Protein AF-A0A1H4XYD8-F1 (afdb_monomer_lite)

Structure (mmCIF, N/CA/C/O backbone):
data_AF-A0A1H4XYD8-F1
#
_entry.id   AF-A0A1H4XYD8-F1
#
loop_
_atom_site.group_PDB
_atom_site.id
_atom_site.type_symbol
_atom_site.label_atom_id
_atom_site.label_alt_id
_atom_site.label_comp_id
_atom_site.label_asym_id
_atom_site.label_entity_id
_atom_site.label_seq_id
_atom_site.pdbx_PDB_ins_code
_atom_site.Cartn_x
_atom_site.Cartn_y
_atom_site.Cartn_z
_atom_site.occupancy
_atom_site.B_iso_or_equiv
_atom_site.auth_seq_id
_atom_site.auth_comp_id
_atom_site.auth_asym_id
_atom_site.auth_atom_id
_atom_site.pdbx_PDB_model_num
ATOM 1 N N . MET A 1 1 ? 39.236 7.037 -21.822 1.00 56.06 1 MET A N 1
ATOM 2 C CA . MET A 1 1 ? 38.291 6.955 -22.956 1.00 56.06 1 MET A CA 1
ATOM 3 C C . MET A 1 1 ? 37.048 6.279 -22.421 1.00 56.06 1 MET A C 1
ATOM 5 O O . MET A 1 1 ? 37.203 5.210 -21.846 1.00 56.06 1 MET A O 1
ATOM 9 N N . GLY A 1 2 ? 35.881 6.921 -22.488 1.00 78.81 2 GLY A N 1
ATOM 10 C CA . GLY A 1 2 ? 34.642 6.311 -22.008 1.00 78.81 2 GLY A CA 1
ATOM 11 C C . GLY A 1 2 ? 34.207 5.164 -22.921 1.00 78.81 2 GLY A C 1
ATOM 12 O O . GLY A 1 2 ? 34.423 5.197 -24.138 1.00 78.81 2 GLY A O 1
ATOM 13 N N . GLU A 1 3 ? 33.621 4.129 -22.330 1.00 84.12 3 GLU A N 1
ATOM 14 C CA . GLU A 1 3 ? 32.979 3.028 -23.044 1.00 84.12 3 GLU A CA 1
ATOM 15 C C . GLU A 1 3 ? 31.494 3.035 -22.690 1.00 84.12 3 GLU A C 1
ATOM 17 O O . GLU A 1 3 ? 31.132 3.077 -21.515 1.00 84.12 3 GLU A O 1
ATOM 22 N N . LYS A 1 4 ? 30.627 2.957 -23.702 1.00 84.69 4 LYS A N 1
ATOM 23 C CA . LYS A 1 4 ? 29.205 2.690 -23.492 1.00 84.69 4 LYS A CA 1
ATOM 24 C C . LYS A 1 4 ? 28.991 1.186 -23.465 1.00 84.69 4 LYS A C 1
ATOM 26 O O . LYS A 1 4 ? 29.390 0.466 -24.384 1.00 84.69 4 LYS A O 1
ATOM 31 N N . ILE A 1 5 ? 28.340 0.711 -22.413 1.00 87.25 5 ILE A N 1
ATOM 32 C CA . ILE A 1 5 ? 27.993 -0.698 -22.259 1.00 87.25 5 ILE A CA 1
ATOM 33 C C . ILE A 1 5 ? 26.518 -0.842 -22.610 1.00 87.25 5 ILE A C 1
ATOM 35 O O . ILE A 1 5 ? 25.661 -0.240 -21.975 1.00 87.25 5 ILE A O 1
ATOM 39 N N . TYR A 1 6 ? 26.210 -1.638 -23.626 1.00 87.06 6 TYR A N 1
ATOM 40 C CA . TYR A 1 6 ? 24.840 -2.031 -23.942 1.00 87.06 6 TYR A CA 1
ATOM 41 C C . TYR A 1 6 ? 24.597 -3.423 -23.360 1.00 87.06 6 TYR A C 1
ATOM 43 O O . TYR A 1 6 ? 25.353 -4.347 -23.660 1.00 87.06 6 TYR A O 1
ATOM 51 N N . ARG A 1 7 ? 23.553 -3.596 -22.546 1.00 86.75 7 ARG A N 1
ATOM 52 C CA . ARG A 1 7 ? 23.215 -4.874 -21.897 1.00 86.75 7 ARG A CA 1
ATOM 53 C C . ARG A 1 7 ? 21.837 -5.354 -22.347 1.00 86.75 7 ARG A C 1
ATOM 55 O O . ARG A 1 7 ? 20.906 -4.557 -22.469 1.00 86.75 7 ARG A O 1
ATOM 62 N N . LEU A 1 8 ? 21.705 -6.655 -22.604 1.00 86.56 8 LEU A N 1
ATOM 63 C CA . LEU A 1 8 ? 20.421 -7.283 -22.926 1.00 86.56 8 LEU A CA 1
ATOM 64 C C . LEU A 1 8 ? 19.505 -7.310 -21.697 1.00 86.56 8 LEU A C 1
ATOM 66 O O . LEU A 1 8 ? 19.952 -7.601 -20.586 1.00 86.56 8 LEU A O 1
ATOM 70 N N . LYS A 1 9 ? 18.208 -7.070 -21.906 1.00 81.50 9 LYS A N 1
ATOM 71 C CA . LYS A 1 9 ? 17.182 -7.249 -20.870 1.00 81.50 9 LYS A CA 1
ATOM 72 C C . LYS A 1 9 ? 16.971 -8.738 -20.569 1.00 81.50 9 LYS A C 1
ATOM 74 O O . LYS A 1 9 ? 17.246 -9.599 -21.405 1.00 81.50 9 LYS A O 1
ATOM 79 N N . GLU A 1 10 ? 16.482 -9.017 -19.360 1.00 68.25 10 GLU A N 1
ATOM 80 C CA . GLU A 1 10 ? 16.470 -10.306 -18.638 1.00 68.25 10 GLU A CA 1
ATOM 81 C C . GLU A 1 10 ? 16.100 -11.567 -19.447 1.00 68.25 10 GLU A C 1
ATOM 83 O O . GLU A 1 10 ? 16.545 -12.661 -19.108 1.00 68.25 10 GLU A O 1
ATOM 88 N N . PHE A 1 11 ? 15.363 -11.443 -20.552 1.00 53.53 11 PHE A N 1
ATOM 89 C CA . PHE A 1 11 ? 14.830 -12.569 -21.322 1.00 53.53 11 PHE A CA 1
ATOM 90 C C . PHE A 1 11 ? 15.804 -13.285 -22.269 1.00 53.53 11 PHE A C 1
ATOM 92 O O . PHE A 1 11 ? 15.430 -14.310 -22.839 1.00 53.53 11 PHE A O 1
ATOM 99 N N . LYS A 1 12 ? 17.034 -12.794 -22.475 1.00 54.69 12 LYS A N 1
ATOM 100 C CA . LYS A 1 12 ? 18.007 -13.448 -23.374 1.00 54.69 12 LYS A CA 1
ATOM 101 C C . LYS A 1 12 ? 19.453 -13.270 -22.919 1.00 54.69 12 LYS A C 1
ATOM 103 O O . LYS A 1 12 ? 20.293 -12.837 -23.704 1.00 54.69 12 LYS A O 1
ATOM 108 N N . LYS A 1 13 ? 19.797 -13.689 -21.696 1.00 58.69 13 LYS A N 1
ATOM 109 C CA . LYS A 1 13 ? 21.204 -13.985 -21.340 1.00 58.69 13 LYS A CA 1
ATOM 110 C C . LYS A 1 13 ? 21.698 -15.245 -22.075 1.00 58.69 13 LYS A C 1
ATOM 112 O O . LYS A 1 13 ? 22.186 -16.193 -21.471 1.00 58.69 13 LYS A O 1
ATOM 117 N N . ALA A 1 14 ? 21.507 -15.290 -23.391 1.00 60.94 14 ALA A N 1
ATOM 118 C CA . ALA A 1 14 ? 22.140 -16.271 -24.246 1.00 60.94 14 ALA A CA 1
ATOM 119 C C . ALA A 1 14 ? 23.641 -15.966 -24.288 1.00 60.94 14 ALA A C 1
ATOM 121 O O . ALA A 1 14 ? 24.053 -14.806 -24.224 1.00 60.94 14 ALA A O 1
ATOM 122 N N . LYS A 1 15 ? 24.462 -17.012 -24.421 1.00 68.06 15 LYS A N 1
ATOM 123 C CA . LYS A 1 15 ? 25.924 -16.885 -24.530 1.00 68.06 15 LYS A CA 1
ATOM 124 C C . LYS A 1 15 ? 26.332 -15.930 -25.664 1.00 68.06 15 LYS A C 1
ATOM 126 O O . LYS A 1 15 ? 27.328 -15.220 -25.545 1.00 68.06 15 LYS A O 1
ATOM 131 N N . SER A 1 16 ? 25.518 -15.862 -26.717 1.00 77.19 16 SER A N 1
ATOM 132 C CA . SER A 1 16 ? 25.596 -14.854 -27.767 1.00 77.19 16 SER A CA 1
ATOM 133 C C . SER A 1 16 ? 24.200 -14.432 -28.236 1.00 77.19 16 SER A C 1
ATOM 135 O O . SER A 1 16 ? 23.284 -15.251 -28.329 1.00 77.19 16 SER A O 1
ATOM 137 N N . PHE A 1 17 ? 24.029 -13.145 -28.539 1.00 83.25 17 PHE A N 1
ATOM 138 C CA . PHE A 1 17 ? 22.816 -12.608 -29.160 1.00 83.25 17 PHE A CA 1
ATOM 139 C C . PHE A 1 17 ? 23.190 -11.683 -30.315 1.00 83.25 17 PHE A C 1
ATOM 141 O O . PHE A 1 17 ? 24.109 -10.872 -30.203 1.00 83.25 17 PHE A O 1
ATOM 148 N N . GLN A 1 18 ? 22.478 -11.813 -31.430 1.00 85.75 18 GLN A N 1
ATOM 149 C CA . GLN A 1 18 ? 22.784 -11.117 -32.673 1.00 85.75 18 GLN A CA 1
ATOM 150 C C . GLN A 1 18 ? 21.719 -10.066 -32.972 1.00 85.75 18 GLN A C 1
ATOM 152 O O . GLN A 1 18 ? 20.531 -10.384 -33.040 1.00 85.75 18 GLN A O 1
ATOM 157 N N . ILE A 1 19 ? 22.153 -8.829 -33.219 1.00 83.75 19 ILE A N 1
ATOM 158 C CA . ILE A 1 19 ? 21.293 -7.786 -33.780 1.00 83.75 19 ILE A CA 1
ATOM 159 C C . ILE A 1 19 ? 21.458 -7.780 -35.306 1.00 83.75 19 ILE A C 1
ATOM 161 O O . ILE A 1 19 ? 22.575 -7.557 -35.798 1.00 83.75 19 ILE A O 1
ATOM 165 N N . PRO A 1 20 ? 20.379 -8.027 -36.072 1.00 81.94 20 PRO A N 1
ATOM 166 C CA . PRO A 1 20 ? 20.403 -7.947 -37.515 1.00 81.94 20 PRO A CA 1
ATOM 167 C C . PRO A 1 20 ? 20.451 -6.479 -37.934 1.00 81.94 20 PRO A C 1
ATOM 169 O O . PRO A 1 20 ? 19.543 -5.706 -37.659 1.00 81.94 20 PRO A O 1
ATOM 172 N N . LEU A 1 21 ? 21.508 -6.108 -38.650 1.00 79.94 21 LEU A N 1
ATOM 173 C CA . LEU A 1 21 ? 21.586 -4.810 -39.324 1.00 79.94 21 LEU A CA 1
ATOM 174 C C . LEU A 1 21 ? 21.096 -4.882 -40.774 1.00 79.94 21 LEU A C 1
ATOM 176 O O . LEU A 1 21 ? 20.842 -3.861 -41.409 1.00 79.94 21 LEU A O 1
ATOM 180 N N . ARG A 1 22 ? 20.973 -6.096 -41.323 1.00 73.62 22 ARG A N 1
ATOM 181 C CA . ARG A 1 22 ? 20.577 -6.308 -42.714 1.00 73.62 22 ARG A CA 1
ATOM 182 C C . ARG A 1 22 ? 19.118 -5.895 -42.909 1.00 73.62 22 ARG A C 1
ATOM 184 O O . ARG A 1 22 ? 18.226 -6.483 -42.311 1.00 73.62 22 ARG A O 1
ATOM 191 N N . GLY A 1 23 ? 18.897 -4.921 -43.790 1.00 72.94 23 GLY A N 1
ATOM 192 C CA . GLY A 1 23 ? 17.561 -4.408 -44.102 1.00 72.94 23 GLY A CA 1
ATOM 193 C C . GLY A 1 23 ? 17.016 -3.408 -43.081 1.00 72.94 23 GLY A C 1
ATOM 194 O O . GLY A 1 23 ? 15.866 -3.004 -43.214 1.00 72.94 23 GLY A O 1
ATOM 195 N N . LEU A 1 24 ? 17.819 -2.985 -42.095 1.00 81.62 24 LEU A N 1
ATOM 196 C CA . LEU A 1 24 ? 17.417 -1.950 -41.149 1.00 81.62 24 LEU A CA 1
ATOM 197 C C . LEU A 1 24 ? 17.262 -0.609 -41.874 1.00 81.62 24 LEU A C 1
ATOM 199 O O . LEU A 1 24 ? 18.178 -0.139 -42.556 1.00 81.62 24 LEU A O 1
ATOM 203 N N . THR A 1 25 ? 16.111 0.025 -41.684 1.00 83.81 25 THR A N 1
ATOM 204 C CA . THR A 1 25 ? 15.829 1.372 -42.172 1.00 83.81 25 THR A CA 1
ATOM 205 C C . THR A 1 25 ? 15.645 2.316 -40.995 1.00 83.81 25 THR A C 1
ATOM 207 O O . THR A 1 25 ? 14.825 2.054 -40.118 1.00 83.81 25 THR A O 1
ATOM 210 N N . LEU A 1 26 ? 16.397 3.414 -40.977 1.00 82.62 26 LEU A N 1
ATOM 211 C CA . LEU A 1 26 ? 16.270 4.472 -39.975 1.00 82.62 26 LEU A CA 1
ATOM 212 C C . LEU A 1 26 ? 15.905 5.788 -40.654 1.00 82.62 26 LEU A C 1
ATOM 214 O O . LEU A 1 26 ? 16.228 6.010 -41.822 1.00 82.62 26 LEU A O 1
ATOM 218 N N . GLU A 1 27 ? 15.247 6.678 -39.919 1.00 80.44 27 GLU A N 1
ATOM 219 C CA . GLU A 1 27 ? 14.947 8.017 -40.417 1.00 80.44 27 GLU A CA 1
ATOM 220 C C . GLU A 1 27 ? 16.217 8.864 -40.509 1.00 80.44 27 GLU A C 1
ATOM 222 O O . GLU A 1 27 ? 16.981 9.010 -39.543 1.00 80.44 27 GLU A O 1
ATOM 227 N N . LYS A 1 28 ? 16.439 9.427 -41.698 1.00 79.00 28 LYS A N 1
ATOM 228 C CA . LYS A 1 28 ? 17.528 10.363 -41.957 1.00 79.00 28 LYS A CA 1
ATOM 229 C C . LYS A 1 28 ? 17.016 11.784 -41.799 1.00 79.00 28 LYS A C 1
ATOM 231 O O . LYS A 1 28 ? 16.081 12.186 -42.484 1.00 79.00 28 LYS A O 1
ATOM 236 N N . PHE A 1 29 ? 17.679 12.556 -40.948 1.00 76.81 29 PHE A N 1
ATOM 237 C CA . PHE A 1 29 ? 17.442 13.988 -40.822 1.00 76.81 29 PHE A CA 1
ATOM 238 C C . PHE A 1 29 ? 18.599 14.739 -41.469 1.00 76.81 29 PHE A C 1
ATOM 240 O O . PHE A 1 29 ? 19.761 14.452 -41.175 1.00 76.81 29 PHE A O 1
ATOM 247 N N . VAL A 1 30 ? 18.287 15.688 -42.345 1.00 75.88 30 VAL A N 1
ATOM 248 C CA . VAL A 1 30 ? 19.272 16.579 -42.966 1.00 75.88 30 VAL A CA 1
ATOM 249 C C . VAL A 1 30 ? 18.988 17.995 -42.482 1.00 75.88 30 VAL A C 1
ATOM 251 O O . VAL A 1 30 ? 17.835 18.419 -42.423 1.00 75.88 30 VAL A O 1
ATOM 254 N N . LYS A 1 31 ? 20.044 18.709 -42.082 1.00 70.56 31 LYS A N 1
ATOM 255 C CA . LYS A 1 31 ? 19.943 20.124 -41.724 1.00 70.56 31 LYS A CA 1
ATOM 256 C C . LYS A 1 31 ? 19.941 20.947 -43.004 1.00 70.56 31 LYS A C 1
ATOM 258 O O . LYS A 1 31 ? 20.957 21.006 -43.689 1.00 70.56 31 LYS A O 1
ATOM 263 N N . GLU A 1 32 ? 18.819 21.583 -43.296 1.00 66.25 32 GLU A N 1
ATOM 264 C CA . GLU A 1 32 ? 18.668 22.523 -44.403 1.00 66.25 32 GLU A CA 1
ATOM 265 C C . GLU A 1 32 ? 18.230 23.864 -43.797 1.00 66.25 32 GLU A C 1
ATOM 267 O O . GLU A 1 32 ? 17.239 23.909 -43.077 1.00 66.25 32 GLU A O 1
ATOM 272 N N . TYR A 1 33 ? 19.002 24.940 -44.004 1.00 58.59 33 TYR A N 1
ATOM 273 C CA . TYR A 1 33 ? 18.700 26.290 -43.484 1.00 58.59 33 TYR A CA 1
ATOM 274 C C . TYR A 1 33 ? 18.301 26.346 -41.988 1.00 58.59 33 TYR A C 1
ATOM 276 O O . TYR A 1 33 ? 17.304 26.959 -41.629 1.00 58.59 33 TYR A O 1
ATOM 284 N N . ASN A 1 34 ? 19.090 25.720 -41.103 1.00 60.53 34 ASN A N 1
ATOM 285 C CA . ASN A 1 34 ? 18.849 25.619 -39.648 1.00 60.53 34 ASN A CA 1
ATOM 286 C C . ASN A 1 34 ? 17.623 24.797 -39.199 1.00 60.53 34 ASN A C 1
ATOM 288 O O . ASN A 1 34 ? 17.429 24.639 -37.993 1.00 60.53 34 ASN A O 1
ATOM 292 N N . GLU A 1 35 ? 16.878 24.173 -40.112 1.00 63.88 35 GLU A N 1
ATOM 293 C CA . GLU A 1 35 ? 15.786 23.252 -39.786 1.00 63.88 35 GLU A CA 1
ATOM 294 C C . GLU A 1 35 ? 16.185 21.792 -40.072 1.00 63.88 35 GLU A C 1
ATOM 296 O O . GLU A 1 35 ? 16.819 21.469 -41.079 1.00 63.88 35 GLU A O 1
ATOM 301 N N . LEU A 1 36 ? 15.845 20.882 -39.153 1.00 71.88 36 LEU A N 1
ATOM 302 C CA . LEU A 1 36 ? 16.033 19.437 -39.322 1.00 71.88 36 LEU A CA 1
ATOM 303 C C . LEU A 1 36 ? 14.845 18.874 -40.106 1.00 71.88 36 LEU A C 1
ATOM 305 O O . LEU A 1 36 ? 13.790 18.615 -39.530 1.00 71.88 36 LEU A O 1
ATOM 309 N N . LYS A 1 37 ? 15.013 18.654 -41.412 1.00 74.81 37 LYS A N 1
ATOM 310 C CA . LYS A 1 37 ? 13.989 18.003 -42.238 1.00 74.81 37 LYS A CA 1
ATOM 311 C C . LYS A 1 37 ? 14.212 16.495 -42.285 1.00 74.81 37 LYS A C 1
ATOM 313 O O . LYS A 1 37 ? 15.337 16.030 -42.491 1.00 74.81 37 LYS A O 1
ATOM 318 N N . SER A 1 38 ? 13.133 15.731 -42.107 1.00 77.38 38 SER A N 1
ATOM 319 C CA . SER A 1 38 ? 13.145 14.279 -42.306 1.00 77.38 38 SER A CA 1
ATOM 320 C C . SER A 1 38 ? 13.140 13.966 -43.802 1.00 77.38 38 SER A C 1
ATOM 322 O O . SER A 1 38 ? 12.253 14.392 -44.536 1.00 77.38 38 SER A O 1
ATOM 324 N N . VAL A 1 39 ? 14.144 13.216 -44.252 1.00 75.88 39 VAL A N 1
ATOM 325 C CA . VAL A 1 39 ? 14.337 12.776 -45.647 1.00 75.88 39 VAL A CA 1
ATOM 326 C C . VAL A 1 39 ? 13.743 11.370 -45.867 1.00 75.88 39 VAL A C 1
ATOM 328 O O . VAL A 1 39 ? 13.937 10.743 -46.915 1.00 75.88 39 VAL A O 1
ATOM 331 N N . GLY A 1 40 ? 13.005 10.871 -44.869 1.00 79.25 40 GLY A N 1
ATOM 332 C CA . GLY A 1 40 ? 12.356 9.566 -44.857 1.00 79.25 40 GLY A CA 1
ATOM 333 C C . GLY A 1 40 ? 13.246 8.433 -44.343 1.00 79.25 40 GLY A C 1
ATOM 334 O O . GLY A 1 40 ? 14.372 8.635 -43.874 1.00 79.25 40 GLY A O 1
ATOM 335 N N . GLN A 1 41 ? 12.712 7.214 -44.425 1.00 83.94 41 GLN A N 1
ATOM 336 C CA . GLN A 1 41 ? 13.402 5.994 -44.018 1.00 83.94 41 GLN A CA 1
ATOM 337 C C . GLN A 1 41 ? 14.474 5.613 -45.045 1.00 83.94 41 GLN A C 1
ATOM 339 O O . GLN A 1 41 ? 14.181 5.396 -46.220 1.00 83.94 41 GLN A O 1
ATOM 344 N N . ARG A 1 42 ? 15.727 5.516 -44.598 1.00 84.62 42 ARG A N 1
ATOM 345 C CA . ARG A 1 42 ? 16.884 5.161 -45.430 1.00 84.62 42 ARG A CA 1
ATOM 346 C C . ARG A 1 42 ? 17.580 3.929 -44.876 1.00 84.62 42 ARG A C 1
ATOM 348 O O . ARG A 1 42 ? 17.579 3.693 -43.667 1.00 84.62 42 ARG A O 1
ATOM 355 N N . ARG A 1 43 ? 18.173 3.133 -45.768 1.00 84.38 43 ARG A N 1
ATOM 356 C CA . ARG A 1 43 ? 18.890 1.909 -45.392 1.00 84.38 43 ARG A CA 1
ATOM 357 C C . ARG A 1 43 ? 20.159 2.244 -44.626 1.00 84.38 43 ARG A C 1
ATOM 359 O O . ARG A 1 43 ? 20.920 3.135 -45.010 1.00 84.38 43 ARG A O 1
ATOM 366 N N . VAL A 1 44 ? 20.375 1.506 -43.548 1.00 84.50 44 VAL A N 1
ATOM 367 C CA . VAL A 1 44 ? 21.535 1.657 -42.677 1.00 84.50 44 VAL A CA 1
ATOM 368 C C . VAL A 1 44 ? 22.560 0.586 -42.997 1.00 84.50 44 VAL A C 1
ATOM 370 O O . VAL A 1 44 ? 22.232 -0.592 -43.137 1.00 84.50 44 VAL A O 1
ATOM 373 N N . LYS A 1 45 ? 23.822 1.000 -43.087 1.00 83.44 45 LYS A N 1
ATOM 374 C CA . LYS A 1 45 ? 24.960 0.128 -43.355 1.00 83.44 45 LYS A CA 1
ATOM 375 C C . LYS A 1 45 ? 26.102 0.517 -42.423 1.00 83.44 45 LYS A C 1
ATOM 377 O O . LYS A 1 45 ? 26.657 1.605 -42.530 1.00 83.44 45 LYS A O 1
ATOM 382 N N . TYR A 1 46 ? 26.457 -0.376 -41.499 1.00 83.44 46 TYR A N 1
ATOM 383 C CA . TYR A 1 46 ? 27.572 -0.122 -40.589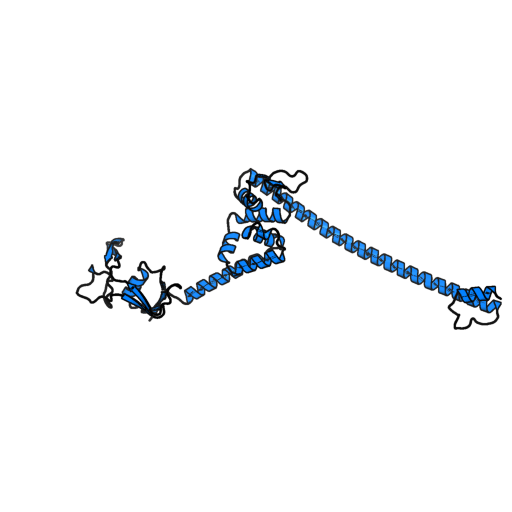 1.00 83.44 46 TYR A CA 1
ATOM 384 C C . TYR A 1 46 ? 28.911 -0.462 -41.254 1.00 83.44 46 TYR A C 1
ATOM 386 O O . TYR A 1 46 ? 29.174 -1.621 -41.595 1.00 83.44 46 TYR A O 1
ATOM 394 N N . VAL A 1 47 ? 29.758 0.556 -41.411 1.00 82.94 47 VAL A N 1
ATOM 395 C CA . VAL A 1 47 ? 31.140 0.446 -41.891 1.00 82.94 47 VAL A CA 1
ATOM 396 C C . VAL A 1 47 ? 32.056 1.118 -40.860 1.00 82.94 47 VAL A C 1
ATOM 398 O O . VAL A 1 47 ? 31.922 2.324 -40.631 1.00 82.94 47 VAL A O 1
ATOM 401 N N . PRO A 1 48 ? 32.969 0.375 -40.207 1.00 80.12 48 PRO A N 1
ATOM 402 C CA . PRO A 1 48 ? 33.918 0.957 -39.260 1.00 80.12 48 PRO A CA 1
ATOM 403 C C . PRO A 1 48 ? 34.765 2.055 -39.921 1.00 80.12 48 PRO A C 1
ATOM 405 O O . PRO A 1 48 ? 35.345 1.830 -40.979 1.00 80.12 48 PRO A O 1
ATOM 408 N N . GLY A 1 49 ? 34.832 3.240 -39.305 1.00 76.81 49 GLY A N 1
ATOM 409 C CA . GLY A 1 49 ? 35.622 4.376 -39.805 1.00 76.81 49 GLY A CA 1
ATOM 410 C C . GLY A 1 49 ? 34.963 5.217 -40.906 1.00 76.81 49 GLY A C 1
ATOM 411 O O . GLY A 1 49 ? 35.598 6.134 -41.418 1.00 76.81 49 GLY A O 1
ATOM 412 N N . ALA A 1 50 ? 33.709 4.936 -41.276 1.00 81.81 50 ALA A N 1
ATOM 413 C CA . ALA A 1 50 ? 32.956 5.794 -42.187 1.00 81.81 50 ALA A CA 1
ATOM 414 C C . ALA A 1 50 ? 32.482 7.099 -41.516 1.00 81.81 50 ALA A C 1
ATOM 416 O O . ALA A 1 50 ? 32.522 7.243 -40.296 1.00 81.81 50 ALA A O 1
ATOM 417 N N . ASN A 1 51 ? 31.976 8.033 -42.327 1.00 81.12 51 ASN A N 1
ATOM 418 C CA . ASN A 1 51 ? 31.445 9.321 -41.861 1.00 81.12 51 ASN A CA 1
ATOM 419 C C . ASN A 1 51 ? 29.911 9.333 -41.689 1.00 81.12 51 ASN A C 1
ATOM 421 O O . ASN A 1 51 ? 29.369 10.297 -41.157 1.00 81.12 51 ASN A O 1
ATOM 425 N N . SER A 1 52 ? 29.200 8.297 -42.152 1.00 83.81 52 SER A N 1
ATOM 426 C CA . SER A 1 52 ? 27.732 8.201 -42.087 1.00 83.81 52 SER A CA 1
ATOM 427 C C . SER A 1 52 ? 27.276 6.758 -41.857 1.00 83.81 52 SER A C 1
ATOM 429 O O . SER A 1 52 ? 27.979 5.810 -42.206 1.00 83.81 52 SER A O 1
ATOM 431 N N . ILE A 1 53 ? 26.087 6.604 -41.266 1.00 82.75 53 ILE A N 1
ATOM 432 C CA . ILE A 1 53 ? 25.409 5.315 -41.054 1.00 82.75 53 ILE A CA 1
ATOM 433 C C . ILE A 1 53 ? 24.554 4.891 -42.259 1.00 82.75 53 ILE A C 1
ATOM 435 O O . ILE A 1 53 ? 24.126 3.739 -42.327 1.00 82.75 53 ILE A O 1
ATOM 439 N N . PHE A 1 54 ? 24.254 5.810 -43.182 1.00 84.94 54 PHE A N 1
ATOM 440 C CA . PHE A 1 54 ? 23.324 5.580 -44.290 1.00 84.94 54 PHE A CA 1
ATOM 441 C C . PHE A 1 54 ? 24.048 5.089 -45.541 1.00 84.94 54 PHE A C 1
ATOM 443 O O . PHE A 1 54 ? 25.071 5.647 -45.928 1.00 84.94 54 PHE A O 1
ATOM 450 N N . GLU A 1 55 ? 23.484 4.075 -46.200 1.00 82.50 55 GLU A N 1
ATOM 451 C CA . GLU A 1 55 ? 24.086 3.432 -47.376 1.00 82.50 55 GLU A CA 1
ATOM 452 C C . GLU A 1 55 ? 24.345 4.410 -48.535 1.00 82.50 55 GLU A C 1
ATOM 454 O O . GLU A 1 55 ? 25.379 4.319 -49.186 1.00 82.50 55 GLU A O 1
ATOM 459 N N . GLU A 1 56 ? 23.458 5.387 -48.737 1.00 82.00 56 GLU A N 1
ATOM 460 C CA . GLU A 1 56 ? 23.546 6.385 -49.817 1.00 82.00 56 GLU A CA 1
ATOM 461 C C . GLU A 1 56 ? 24.733 7.353 -49.674 1.00 82.00 56 GLU A C 1
ATOM 463 O O . GLU A 1 56 ? 25.206 7.898 -50.668 1.00 82.00 56 GLU A O 1
ATOM 468 N N . ASP A 1 57 ? 25.223 7.573 -48.450 1.00 81.00 57 ASP A N 1
ATOM 469 C CA . ASP A 1 57 ? 26.315 8.520 -48.183 1.00 81.00 57 ASP A CA 1
ATOM 470 C C . ASP A 1 57 ? 27.701 7.857 -48.264 1.00 81.00 57 ASP A C 1
ATOM 472 O O . ASP A 1 57 ? 28.732 8.538 -48.229 1.00 81.00 57 ASP A O 1
ATOM 476 N N . LEU A 1 58 ? 27.750 6.524 -48.336 1.00 80.25 58 LEU A N 1
ATOM 477 C CA . LEU A 1 58 ? 28.991 5.760 -48.364 1.00 80.25 58 LEU A CA 1
ATOM 478 C C . LEU A 1 58 ? 29.539 5.710 -49.795 1.00 80.25 58 LEU A C 1
ATOM 480 O O . LEU A 1 58 ? 28.999 5.036 -50.668 1.00 80.25 58 LEU A O 1
ATOM 484 N N . LYS A 1 59 ? 30.651 6.408 -50.042 1.00 70.50 59 LYS A N 1
ATOM 485 C CA . LYS A 1 59 ? 31.317 6.435 -51.353 1.00 70.50 59 LYS A CA 1
ATOM 486 C C . LYS A 1 59 ? 32.220 5.208 -51.546 1.00 70.50 59 LYS A C 1
ATOM 488 O O . LYS A 1 59 ? 33.400 5.276 -51.225 1.00 70.50 59 LYS A O 1
ATOM 493 N N . GLY A 1 60 ? 31.680 4.103 -52.065 1.00 67.69 60 GLY A N 1
ATOM 494 C CA . GLY A 1 60 ? 32.455 2.927 -52.499 1.00 67.69 60 GLY A CA 1
ATOM 495 C C . GLY A 1 60 ? 31.912 1.571 -52.030 1.00 67.69 60 GLY A C 1
ATOM 496 O O . GLY A 1 60 ? 31.013 1.494 -51.190 1.00 67.69 60 GLY A O 1
ATOM 497 N N . ASP A 1 61 ? 32.502 0.486 -52.543 1.00 67.75 61 ASP A N 1
ATOM 498 C CA . ASP A 1 61 ? 32.129 -0.908 -52.241 1.00 67.75 61 ASP A CA 1
ATOM 499 C C . ASP A 1 61 ? 32.687 -1.389 -50.890 1.00 67.75 61 ASP A C 1
ATOM 501 O O . ASP A 1 61 ? 33.430 -2.367 -50.779 1.00 67.75 61 ASP A O 1
ATOM 505 N N . TYR A 1 62 ? 32.337 -0.688 -49.813 1.00 70.38 62 TYR A N 1
ATOM 506 C CA . TYR A 1 62 ? 32.746 -1.088 -48.471 1.00 70.38 62 TYR A CA 1
ATOM 507 C C . TYR A 1 62 ? 32.029 -2.369 -48.028 1.00 70.38 62 TYR A C 1
ATOM 509 O O . TYR A 1 62 ? 30.797 -2.487 -48.120 1.00 70.38 62 TYR A O 1
ATOM 517 N N . ARG A 1 63 ? 32.802 -3.313 -47.472 1.00 66.44 63 ARG A N 1
ATOM 518 C CA . ARG A 1 63 ? 32.265 -4.495 -46.786 1.00 66.44 63 ARG A CA 1
ATOM 519 C C . ARG A 1 63 ? 31.570 -4.049 -45.502 1.00 66.44 63 ARG A C 1
ATOM 521 O O . ARG A 1 63 ? 32.219 -3.598 -44.563 1.00 66.44 63 ARG A O 1
ATOM 528 N N . ALA A 1 64 ? 30.247 -4.174 -45.473 1.00 66.19 64 ALA A N 1
ATOM 529 C CA . ALA A 1 64 ? 29.474 -3.931 -44.262 1.00 66.19 64 ALA A CA 1
ATOM 530 C C . ALA A 1 64 ? 29.737 -5.015 -43.225 1.00 66.19 64 ALA A C 1
ATOM 532 O O . ALA A 1 64 ? 29.845 -6.194 -43.571 1.00 66.19 64 ALA A O 1
ATOM 533 N N . VAL A 1 65 ? 29.724 -4.628 -41.953 1.00 69.50 65 VAL A N 1
ATOM 534 C CA . VAL A 1 65 ? 29.581 -5.598 -40.870 1.00 69.50 65 VAL A CA 1
ATOM 535 C C . VAL A 1 65 ? 28.118 -6.052 -40.863 1.00 69.50 65 VAL A C 1
ATOM 537 O O . VAL A 1 65 ? 27.227 -5.231 -40.640 1.00 69.50 65 VAL A O 1
ATOM 540 N N . PRO A 1 66 ? 27.833 -7.338 -41.130 1.00 61.34 66 PRO A N 1
ATOM 541 C CA . PRO A 1 66 ? 26.462 -7.789 -41.338 1.00 61.34 66 PRO A CA 1
ATOM 542 C C . PRO A 1 66 ? 25.656 -7.825 -40.035 1.00 61.34 66 PRO A C 1
ATOM 544 O O . PRO A 1 66 ? 24.423 -7.812 -40.075 1.00 61.34 66 PRO A O 1
ATOM 547 N N . SER A 1 67 ? 26.312 -7.929 -38.874 1.00 74.00 67 SER A N 1
ATOM 548 C CA . SER A 1 67 ? 25.635 -8.083 -37.584 1.00 74.00 67 SER A CA 1
ATOM 549 C C . SER A 1 67 ? 26.502 -7.679 -36.402 1.00 74.00 67 SER A C 1
ATOM 551 O O . SER A 1 67 ? 27.718 -7.871 -36.415 1.00 74.00 67 SER A O 1
ATOM 553 N N . ILE A 1 68 ? 25.848 -7.159 -35.364 1.00 82.75 68 ILE A N 1
ATOM 554 C CA . ILE A 1 68 ? 26.478 -6.828 -34.085 1.00 82.75 68 ILE A CA 1
ATOM 555 C C . ILE A 1 68 ? 26.157 -7.952 -33.104 1.00 82.75 68 ILE A C 1
ATOM 557 O O . ILE A 1 68 ? 24.990 -8.278 -32.886 1.00 82.75 68 ILE A O 1
ATOM 561 N N . TRP A 1 69 ? 27.200 -8.529 -32.517 1.00 83.62 69 TRP A N 1
ATOM 562 C CA . TRP A 1 69 ? 27.086 -9.585 -31.517 1.00 83.62 69 TRP A CA 1
ATOM 563 C C . TRP A 1 69 ? 27.245 -9.016 -30.111 1.00 83.62 69 TRP A C 1
ATOM 565 O O . TRP A 1 69 ? 28.191 -8.261 -29.858 1.00 83.62 69 TRP A O 1
ATOM 575 N N . PHE A 1 70 ? 26.328 -9.405 -29.229 1.00 85.81 70 PHE A N 1
ATOM 576 C CA . PHE A 1 70 ? 26.426 -9.280 -27.779 1.00 85.81 70 PHE A CA 1
ATOM 577 C C . PHE A 1 70 ? 27.037 -10.572 -27.252 1.00 85.81 70 PHE A C 1
ATOM 579 O O . PHE A 1 70 ? 26.528 -11.658 -27.542 1.00 85.81 70 PHE A O 1
ATOM 586 N N . GLU A 1 71 ? 28.114 -10.451 -26.489 1.00 83.19 71 GLU A N 1
ATOM 587 C CA . GLU A 1 71 ? 28.830 -11.574 -25.889 1.00 83.19 71 GLU A CA 1
ATOM 588 C C . GLU A 1 71 ? 28.501 -11.603 -24.400 1.00 83.19 71 GLU A C 1
ATOM 590 O O . GLU A 1 71 ? 28.589 -10.582 -23.721 1.00 83.19 71 GLU A O 1
ATOM 595 N N . ASN A 1 72 ? 28.055 -12.756 -23.892 1.00 78.81 72 ASN A N 1
ATOM 596 C CA . ASN A 1 72 ? 27.617 -12.908 -22.497 1.00 78.81 72 ASN A CA 1
ATOM 597 C C . ASN A 1 72 ? 26.553 -11.877 -22.059 1.00 78.81 72 ASN A C 1
ATOM 599 O O . ASN A 1 72 ? 26.466 -11.506 -20.891 1.00 78.81 72 ASN A O 1
ATOM 603 N N . GLY A 1 73 ? 25.730 -11.415 -23.003 1.00 80.75 73 GLY A N 1
ATOM 604 C CA . GLY A 1 73 ? 24.659 -10.452 -22.754 1.00 80.75 73 GLY A CA 1
ATOM 605 C C . GLY A 1 73 ? 25.070 -8.979 -22.761 1.00 80.75 73 GLY A C 1
ATOM 606 O O . GLY A 1 73 ? 24.208 -8.128 -22.543 1.00 80.75 73 GLY A O 1
ATOM 607 N N . GLU A 1 74 ? 26.332 -8.662 -23.062 1.00 87.00 74 GLU A N 1
ATOM 608 C CA . GLU A 1 74 ? 26.834 -7.289 -23.125 1.00 87.00 74 GLU A CA 1
ATOM 609 C C . GLU A 1 74 ? 27.542 -6.989 -24.449 1.00 87.00 74 GLU A C 1
ATOM 611 O O . GLU A 1 74 ? 28.154 -7.848 -25.088 1.00 87.00 74 GLU A O 1
ATOM 616 N N . LYS A 1 75 ? 27.475 -5.725 -24.864 1.00 87.69 75 LYS A N 1
ATOM 617 C CA . LYS A 1 75 ? 28.283 -5.173 -25.944 1.00 87.69 75 LYS A CA 1
ATOM 618 C C . LYS A 1 75 ? 28.929 -3.882 -25.469 1.00 87.69 75 LYS A C 1
ATOM 620 O O . LYS A 1 75 ? 28.248 -2.880 -25.267 1.00 87.69 75 LYS A O 1
ATOM 625 N N . ARG A 1 76 ? 30.250 -3.915 -25.308 1.00 87.81 76 ARG A N 1
ATOM 626 C CA . ARG A 1 76 ? 31.051 -2.725 -25.007 1.00 87.81 76 ARG A CA 1
ATOM 627 C C . ARG A 1 76 ? 31.394 -2.020 -26.307 1.00 87.81 76 ARG A C 1
ATOM 629 O O . ARG A 1 76 ? 31.912 -2.645 -27.236 1.00 87.81 76 ARG A O 1
ATOM 636 N N . VAL A 1 77 ? 31.055 -0.742 -26.387 1.00 87.50 77 VAL A N 1
ATOM 637 C CA . VAL A 1 77 ? 31.333 0.103 -27.542 1.00 87.50 77 VAL A CA 1
ATOM 638 C C . VAL A 1 77 ? 32.089 1.337 -27.059 1.00 87.50 77 VAL A C 1
ATOM 640 O O . VAL A 1 77 ? 31.569 2.075 -26.222 1.00 87.50 77 VAL A O 1
ATOM 643 N N . PRO A 1 78 ? 33.302 1.599 -27.572 1.00 86.44 78 PRO A N 1
ATOM 644 C CA . PRO A 1 78 ? 34.011 2.837 -27.276 1.00 86.44 78 PRO A CA 1
ATOM 645 C C . PRO A 1 78 ? 33.168 4.056 -27.659 1.00 86.44 78 PRO A C 1
ATOM 647 O O . PRO A 1 78 ? 32.544 4.074 -28.723 1.00 86.44 78 PRO A O 1
ATOM 650 N N . GLU A 1 79 ? 33.181 5.109 -26.844 1.00 84.06 79 GLU A N 1
ATOM 651 C CA . GLU A 1 79 ? 32.484 6.363 -27.173 1.00 84.06 79 GLU A CA 1
ATOM 652 C C . GLU A 1 79 ? 32.994 7.002 -28.471 1.00 84.06 79 GLU A C 1
ATOM 654 O O . GLU A 1 79 ? 32.229 7.650 -29.185 1.00 84.06 79 GLU A O 1
ATOM 659 N N . SER A 1 80 ? 34.258 6.745 -28.825 1.00 84.38 80 SER A N 1
ATOM 660 C CA . SER A 1 80 ? 34.863 7.168 -30.092 1.00 84.38 80 SER A CA 1
ATOM 661 C C . SER A 1 80 ? 34.141 6.610 -31.323 1.00 84.38 80 SER A C 1
ATOM 663 O O . SER A 1 80 ? 34.176 7.218 -32.391 1.00 84.38 80 SER A O 1
ATOM 665 N N . ASN A 1 81 ? 33.438 5.482 -31.192 1.00 83.88 81 ASN A N 1
ATOM 666 C CA . ASN A 1 81 ? 32.681 4.862 -32.272 1.00 83.88 81 ASN A CA 1
ATOM 667 C C . ASN A 1 81 ? 31.248 5.416 -32.323 1.00 83.88 81 ASN A C 1
ATOM 669 O O . ASN A 1 81 ? 30.266 4.710 -32.078 1.00 83.88 81 ASN A O 1
ATOM 673 N N . MET A 1 82 ? 31.136 6.710 -32.643 1.00 82.75 82 MET A N 1
ATOM 674 C CA . MET A 1 82 ? 29.863 7.441 -32.670 1.00 82.75 82 MET A CA 1
ATOM 675 C C . MET A 1 82 ? 28.819 6.780 -33.580 1.00 82.75 82 MET A C 1
ATOM 677 O O . MET A 1 82 ? 27.649 6.721 -33.214 1.00 82.75 82 MET A O 1
ATOM 681 N N . LEU A 1 83 ? 29.232 6.242 -34.734 1.00 84.88 83 LEU A N 1
ATOM 682 C CA . LEU A 1 83 ? 28.322 5.590 -35.681 1.00 84.88 83 LEU A CA 1
ATOM 683 C C . LEU A 1 83 ? 27.658 4.346 -35.087 1.00 84.88 83 LEU A C 1
ATOM 685 O O . LEU A 1 83 ? 26.450 4.169 -35.223 1.00 84.88 83 LEU A O 1
ATOM 689 N N . LEU A 1 84 ? 28.433 3.488 -34.416 1.00 84.50 84 LEU A N 1
ATOM 690 C CA . LEU A 1 84 ? 27.891 2.272 -33.814 1.00 84.50 84 LEU A CA 1
ATOM 691 C C . LEU A 1 84 ? 26.932 2.604 -32.667 1.00 84.50 84 LEU A C 1
ATOM 693 O O . LEU A 1 84 ? 25.855 2.016 -32.588 1.00 84.50 84 LEU A O 1
ATOM 697 N N . ASN A 1 85 ? 27.287 3.587 -31.835 1.00 86.56 85 ASN A N 1
ATOM 698 C CA . ASN A 1 85 ? 26.422 4.067 -30.756 1.00 86.56 85 ASN A CA 1
ATOM 699 C C . ASN A 1 85 ? 25.105 4.640 -31.304 1.00 86.56 85 ASN A C 1
ATOM 701 O O . ASN A 1 85 ? 24.038 4.281 -30.816 1.00 86.56 85 ASN A O 1
ATOM 705 N N . GLN A 1 86 ? 25.155 5.443 -32.373 1.00 85.56 86 GLN A N 1
ATOM 706 C CA . GLN A 1 86 ? 23.957 5.985 -33.025 1.00 85.56 86 GLN A CA 1
ATOM 707 C C . GLN A 1 86 ? 23.048 4.894 -33.598 1.00 85.56 86 GLN A C 1
ATOM 709 O O . GLN A 1 86 ? 21.828 4.986 -33.469 1.00 85.56 86 GLN A O 1
ATOM 714 N N . ILE A 1 87 ? 23.621 3.864 -34.229 1.00 86.31 87 ILE A N 1
ATOM 715 C CA . ILE A 1 87 ? 22.847 2.734 -34.762 1.00 86.31 87 ILE A CA 1
ATOM 716 C C . ILE A 1 87 ? 22.174 1.974 -33.620 1.00 86.31 87 ILE A C 1
ATOM 718 O O . ILE A 1 87 ? 20.991 1.661 -33.719 1.00 86.31 87 ILE A O 1
ATOM 722 N N . LEU A 1 88 ? 22.907 1.696 -32.539 1.00 86.94 88 LEU A N 1
ATOM 723 C CA . LEU A 1 88 ? 22.378 0.962 -31.392 1.00 86.94 88 LEU A CA 1
ATOM 724 C C . LEU A 1 88 ? 21.308 1.753 -30.632 1.00 86.94 88 LEU A C 1
ATOM 726 O O . LEU A 1 88 ? 20.330 1.146 -30.211 1.00 86.94 88 LEU A O 1
ATOM 730 N N . GLU A 1 89 ? 21.452 3.068 -30.482 1.00 87.19 89 GLU A N 1
ATOM 731 C CA . GLU A 1 89 ? 20.468 3.934 -29.813 1.00 87.19 89 GLU A CA 1
ATOM 732 C C . GLU A 1 89 ? 19.188 4.119 -30.642 1.00 87.19 89 GLU A C 1
ATOM 734 O O . GLU A 1 89 ? 18.093 4.168 -30.087 1.00 87.19 89 GLU A O 1
ATOM 739 N N . LYS A 1 90 ? 19.301 4.198 -31.974 1.00 86.56 90 LYS A N 1
ATOM 740 C CA . LYS A 1 90 ? 18.149 4.382 -32.876 1.00 86.56 90 LYS A CA 1
ATOM 741 C C . LYS A 1 90 ? 17.505 3.076 -33.338 1.00 86.56 90 LYS A C 1
ATOM 743 O O . LYS A 1 90 ? 16.520 3.110 -34.073 1.00 86.56 90 LYS A O 1
ATOM 748 N N . HIS A 1 91 ? 18.056 1.925 -32.966 1.00 86.25 91 HIS A N 1
ATOM 749 C CA . HIS A 1 91 ? 17.517 0.643 -33.399 1.00 86.25 91 HIS A CA 1
ATOM 750 C C . HIS A 1 91 ? 16.104 0.425 -32.828 1.00 86.25 91 HIS A C 1
ATOM 752 O O . HIS A 1 91 ? 15.901 0.646 -31.635 1.00 86.25 91 HIS A O 1
ATOM 758 N N . PRO A 1 92 ? 15.161 -0.166 -33.583 1.00 86.06 92 PRO A N 1
ATOM 759 C CA . PRO A 1 92 ? 13.829 -0.534 -33.078 1.00 86.06 92 PRO A CA 1
ATOM 760 C C . PRO A 1 92 ? 13.825 -1.494 -31.876 1.00 86.06 92 PRO A C 1
ATOM 762 O O . PRO A 1 92 ? 12.794 -1.738 -31.262 1.00 86.06 92 PRO A O 1
ATOM 765 N N . TRP A 1 93 ? 14.972 -2.104 -31.578 1.00 87.00 93 TRP A N 1
ATOM 766 C CA . TRP A 1 93 ? 15.139 -3.069 -30.485 1.00 87.00 93 TRP A CA 1
ATOM 767 C C . TRP A 1 93 ? 15.736 -2.434 -29.231 1.00 87.00 93 TRP A C 1
ATOM 769 O O . TRP A 1 93 ? 15.795 -3.090 -28.188 1.00 87.00 93 TRP A O 1
ATOM 779 N N . TYR A 1 94 ? 16.161 -1.175 -29.322 1.00 85.25 94 TYR A N 1
ATOM 780 C CA . TYR A 1 94 ? 16.596 -0.393 -28.181 1.00 85.25 94 TYR A CA 1
ATOM 781 C C . TYR A 1 94 ? 15.417 -0.155 -27.231 1.00 85.25 94 TYR A C 1
ATOM 783 O O . TYR A 1 94 ? 14.300 0.120 -27.662 1.00 85.25 94 TYR A O 1
ATOM 791 N N . GLY A 1 95 ? 15.632 -0.343 -25.931 1.00 81.44 95 GLY A N 1
ATOM 792 C CA . GLY A 1 95 ? 14.587 -0.265 -24.907 1.00 81.44 95 GLY A CA 1
ATOM 793 C C . GLY A 1 95 ? 13.698 -1.512 -24.803 1.00 81.44 95 GLY A C 1
ATOM 794 O O . GLY A 1 95 ? 13.166 -1.770 -23.722 1.00 81.44 95 GLY A O 1
ATOM 795 N N . VAL A 1 96 ? 13.599 -2.325 -25.860 1.00 83.44 96 VAL A N 1
ATOM 796 C CA . VAL A 1 96 ? 12.856 -3.599 -25.858 1.00 83.44 96 VAL A CA 1
ATOM 797 C C . VAL A 1 96 ? 13.768 -4.765 -25.479 1.00 83.44 96 VAL A C 1
ATOM 799 O O . VAL A 1 96 ? 13.505 -5.465 -24.505 1.00 83.44 96 VAL A O 1
ATOM 802 N N . TYR A 1 97 ? 14.862 -4.962 -26.222 1.00 81.88 97 TYR A N 1
ATOM 803 C CA . TYR A 1 97 ? 15.762 -6.109 -26.050 1.00 81.88 97 TYR A CA 1
ATOM 804 C C . TYR A 1 97 ? 17.075 -5.758 -25.353 1.00 81.88 97 TYR A C 1
ATOM 806 O O . TYR A 1 97 ? 17.644 -6.616 -24.682 1.00 81.88 97 TYR A O 1
ATOM 814 N N . TYR A 1 98 ? 17.558 -4.525 -25.484 1.00 86.62 98 TYR A N 1
ATOM 815 C CA . TYR A 1 98 ? 18.763 -4.051 -24.804 1.00 86.62 98 TYR A CA 1
ATOM 816 C C . TYR A 1 98 ? 18.636 -2.580 -24.420 1.00 86.62 98 TYR A C 1
ATOM 818 O O . TYR A 1 98 ? 17.881 -1.828 -25.037 1.00 86.62 98 TYR A O 1
ATOM 826 N N . GLU A 1 99 ? 19.384 -2.172 -23.403 1.00 87.75 99 GLU A N 1
ATOM 827 C CA . GLU A 1 99 ? 19.489 -0.779 -22.969 1.00 87.75 99 GLU A CA 1
ATOM 828 C C . GLU A 1 99 ? 20.944 -0.406 -22.677 1.00 87.75 99 GLU A C 1
ATOM 830 O O . GLU A 1 99 ? 21.804 -1.280 -22.526 1.00 87.75 99 GLU A O 1
ATOM 835 N N . VAL A 1 100 ? 21.232 0.898 -22.642 1.00 87.56 100 VAL A N 1
ATOM 836 C CA . VAL A 1 100 ? 22.520 1.379 -22.134 1.00 87.56 100 VAL A CA 1
ATOM 837 C C . VAL A 1 100 ? 22.565 1.066 -20.645 1.00 87.56 100 VAL A C 1
ATOM 839 O O . VAL A 1 100 ? 21.735 1.542 -19.871 1.00 87.56 100 VAL A O 1
ATOM 842 N N . TRP A 1 101 ? 23.528 0.241 -20.262 1.00 82.88 101 TRP A N 1
ATOM 843 C CA . TRP A 1 101 ? 23.794 -0.086 -18.880 1.00 82.88 101 TRP A CA 1
ATOM 844 C C . TRP A 1 101 ? 24.710 0.972 -18.278 1.00 82.88 101 TRP A C 1
ATOM 846 O O . TRP A 1 101 ? 25.790 1.256 -18.794 1.00 82.88 101 TRP A O 1
ATOM 856 N N . SER A 1 102 ? 24.261 1.535 -17.166 1.00 82.62 102 SER A N 1
ATOM 857 C CA . SER A 1 102 ? 25.080 2.329 -16.265 1.00 82.62 102 SER A CA 1
ATOM 858 C C . SER A 1 102 ? 24.874 1.770 -14.867 1.00 82.62 102 SER A C 1
ATOM 860 O O . SER A 1 102 ? 23.733 1.580 -14.436 1.00 82.62 102 SER A O 1
ATOM 862 N N . GLU A 1 103 ? 25.976 1.504 -14.172 1.00 82.12 103 GLU A N 1
ATOM 863 C CA . GLU A 1 103 ? 25.957 1.061 -12.779 1.00 82.12 103 GLU A CA 1
ATOM 864 C C . GLU A 1 103 ? 25.187 2.059 -11.909 1.00 82.12 103 GLU A C 1
ATOM 866 O O . GLU A 1 103 ? 24.306 1.668 -11.147 1.00 82.12 103 GLU A O 1
ATOM 871 N N . GLU A 1 104 ? 25.408 3.357 -12.124 1.00 82.25 104 GLU A N 1
ATOM 872 C CA . GLU A 1 104 ? 24.685 4.422 -11.430 1.00 82.25 104 GLU A CA 1
ATOM 873 C C . GLU A 1 104 ? 23.180 4.366 -11.700 1.00 82.25 104 GLU A C 1
ATOM 875 O O . GLU A 1 104 ? 22.382 4.590 -10.796 1.00 82.25 104 GLU A O 1
ATOM 880 N N . ALA A 1 105 ? 22.756 4.035 -12.924 1.00 81.44 105 ALA A N 1
ATOM 881 C CA . ALA A 1 105 ? 21.337 3.951 -13.261 1.00 81.44 105 ALA A CA 1
ATOM 882 C C . ALA A 1 105 ? 20.650 2.755 -12.583 1.00 81.44 105 ALA A C 1
ATOM 884 O O . ALA A 1 105 ? 19.532 2.897 -12.089 1.00 81.44 105 ALA A O 1
ATOM 885 N N . GLU A 1 106 ? 21.297 1.588 -12.522 1.00 82.12 106 GLU A N 1
ATOM 886 C CA . GLU A 1 106 ? 20.768 0.431 -11.785 1.00 82.12 106 GLU A CA 1
ATOM 887 C C . GLU A 1 106 ? 20.761 0.670 -10.274 1.00 82.12 106 GLU A C 1
ATOM 889 O O . GLU A 1 106 ? 19.772 0.350 -9.609 1.00 82.12 106 GLU A O 1
ATOM 894 N N . VAL A 1 107 ? 21.828 1.267 -9.737 1.00 89.38 107 VAL A N 1
ATOM 895 C CA . VAL A 1 107 ? 21.899 1.673 -8.330 1.00 89.38 107 VAL A CA 1
ATOM 896 C C . VAL A 1 107 ? 20.791 2.671 -8.019 1.00 89.38 107 VAL A C 1
ATOM 898 O O . VAL A 1 107 ? 20.075 2.482 -7.041 1.00 89.38 107 VAL A O 1
ATOM 901 N N . ASN A 1 108 ? 20.569 3.669 -8.875 1.00 88.44 108 ASN A N 1
ATOM 902 C CA . ASN A 1 108 ? 19.498 4.645 -8.704 1.00 88.44 108 ASN A CA 1
ATOM 903 C C . ASN A 1 108 ? 18.116 3.997 -8.776 1.00 88.44 108 ASN A C 1
ATOM 905 O O . ASN A 1 108 ? 17.286 4.288 -7.921 1.00 88.44 108 ASN A O 1
ATOM 909 N N . LYS A 1 109 ? 17.865 3.087 -9.729 1.00 87.19 109 LYS A N 1
ATOM 910 C CA . LYS A 1 109 ? 16.606 2.324 -9.795 1.00 87.19 109 LYS A CA 1
ATOM 911 C C . LYS A 1 109 ? 16.359 1.597 -8.470 1.00 87.19 109 LYS A C 1
ATOM 913 O O . LYS A 1 109 ? 15.365 1.888 -7.808 1.00 87.19 109 LYS A O 1
ATOM 918 N N . LYS A 1 110 ? 17.304 0.769 -8.015 1.00 88.25 110 LYS A N 1
ATOM 919 C CA . LYS A 1 110 ? 17.205 0.057 -6.728 1.00 88.25 110 LYS A CA 1
ATOM 920 C C . LYS A 1 110 ? 17.023 1.015 -5.552 1.00 88.25 110 LYS A C 1
ATOM 922 O O . LYS A 1 110 ? 16.167 0.801 -4.701 1.00 88.25 110 LYS A O 1
ATOM 927 N N . LEU A 1 111 ? 17.780 2.109 -5.519 1.00 90.56 111 LEU A N 1
ATOM 928 C CA . LEU A 1 111 ? 17.676 3.123 -4.476 1.00 90.56 111 LEU A CA 1
ATOM 929 C C . LEU A 1 111 ? 16.287 3.771 -4.461 1.00 90.56 111 LEU A C 1
ATOM 931 O O . LEU A 1 111 ? 15.743 3.994 -3.386 1.00 90.56 111 LEU A O 1
ATOM 935 N N . THR A 1 112 ? 15.687 4.052 -5.622 1.00 89.69 112 THR A N 1
ATOM 936 C CA . THR A 1 112 ? 14.319 4.586 -5.683 1.00 89.69 112 THR A CA 1
ATOM 937 C C . THR A 1 112 ? 13.276 3.584 -5.200 1.00 89.69 112 THR A C 1
ATOM 939 O O . THR A 1 112 ? 12.321 3.989 -4.544 1.00 89.69 112 THR A O 1
ATOM 942 N N . GLU A 1 113 ? 13.457 2.289 -5.467 1.00 89.56 113 GLU A N 1
ATOM 943 C CA . GLU A 1 113 ? 12.580 1.237 -4.940 1.00 89.56 113 GLU A CA 1
ATOM 944 C C . GLU A 1 113 ? 12.671 1.157 -3.412 1.00 89.56 113 GLU A C 1
ATOM 946 O O . GLU A 1 113 ? 11.643 1.128 -2.734 1.00 89.56 113 GLU A O 1
ATOM 951 N N . HIS A 1 114 ? 13.893 1.195 -2.870 1.00 90.44 114 HIS A N 1
ATOM 952 C CA . HIS A 1 114 ? 14.136 1.206 -1.429 1.00 90.44 114 HIS A CA 1
ATOM 953 C C . HIS A 1 114 ? 13.562 2.454 -0.755 1.00 90.44 114 HIS A C 1
ATOM 955 O O . HIS A 1 114 ? 12.783 2.322 0.182 1.00 90.44 114 HIS A O 1
ATOM 961 N N . LYS A 1 115 ? 13.837 3.653 -1.284 1.00 92.25 115 LYS A N 1
ATOM 962 C CA . LYS A 1 115 ? 13.290 4.908 -0.745 1.00 92.25 115 LYS A CA 1
ATOM 963 C C . LYS A 1 115 ? 11.766 4.896 -0.697 1.00 92.25 115 LYS A C 1
ATOM 965 O O . LYS A 1 115 ? 11.188 5.259 0.316 1.00 92.25 115 LYS A O 1
ATOM 970 N N . LYS A 1 116 ? 11.106 4.421 -1.756 1.00 89.56 116 LYS A N 1
ATOM 971 C CA . LYS A 1 116 ? 9.638 4.327 -1.785 1.00 89.56 116 LYS A CA 1
ATOM 972 C C . LYS A 1 116 ? 9.095 3.323 -0.779 1.00 89.56 116 LYS A C 1
ATOM 974 O O . LYS A 1 116 ? 8.045 3.563 -0.195 1.00 89.56 116 LYS A O 1
ATOM 979 N N . ARG A 1 117 ? 9.786 2.198 -0.581 1.00 91.06 117 ARG A N 1
ATOM 980 C CA . ARG A 1 117 ? 9.430 1.244 0.473 1.00 91.06 117 ARG A CA 1
ATOM 981 C C . ARG A 1 117 ? 9.509 1.911 1.843 1.00 91.06 117 ARG A C 1
ATOM 983 O O . ARG A 1 117 ? 8.568 1.780 2.618 1.00 91.06 117 ARG A O 1
ATOM 990 N N . ASP A 1 118 ? 10.590 2.631 2.112 1.00 92.06 118 ASP A N 1
ATOM 991 C CA . ASP A 1 118 ? 10.804 3.294 3.398 1.00 92.06 118 ASP A CA 1
ATOM 992 C C . ASP A 1 118 ? 9.773 4.407 3.634 1.00 92.06 118 ASP A C 1
ATOM 994 O O . ASP A 1 118 ? 9.206 4.486 4.719 1.00 92.06 118 ASP A O 1
ATOM 998 N N . GLU A 1 119 ? 9.449 5.196 2.605 1.00 90.81 119 GLU A N 1
ATOM 999 C CA . GLU A 1 119 ? 8.381 6.206 2.645 1.00 90.81 119 GLU A CA 1
ATOM 1000 C C . GLU A 1 119 ? 7.026 5.589 3.016 1.00 90.81 119 GLU A C 1
ATOM 1002 O O . GLU A 1 119 ? 6.341 6.074 3.912 1.00 90.81 119 GLU A O 1
ATOM 1007 N N . VAL A 1 120 ? 6.638 4.490 2.363 1.00 91.31 120 VAL A N 1
ATOM 1008 C CA . VAL A 1 120 ? 5.357 3.824 2.639 1.00 91.31 120 VAL A CA 1
ATOM 1009 C C . VAL A 1 120 ? 5.344 3.196 4.036 1.00 91.31 120 VAL A C 1
ATOM 1011 O O . VAL A 1 120 ? 4.333 3.264 4.732 1.00 91.31 120 VAL A O 1
ATOM 1014 N N . LEU A 1 121 ? 6.460 2.611 4.478 1.00 90.94 121 LEU A N 1
ATOM 1015 C CA . LEU A 1 121 ? 6.582 2.070 5.832 1.00 90.94 121 LEU A CA 1
ATOM 1016 C C . LEU A 1 121 ? 6.522 3.167 6.901 1.00 90.94 121 LEU A C 1
ATOM 1018 O O . LEU A 1 121 ? 5.932 2.933 7.953 1.00 90.94 121 LEU A O 1
ATOM 1022 N N . ALA A 1 122 ? 7.092 4.346 6.641 1.00 91.12 122 ALA A N 1
ATOM 1023 C CA . ALA A 1 122 ? 6.979 5.496 7.533 1.00 91.12 122 ALA A CA 1
ATOM 1024 C C . ALA A 1 122 ? 5.512 5.909 7.706 1.00 91.12 122 ALA A C 1
ATOM 1026 O O . ALA A 1 122 ? 5.042 5.984 8.838 1.00 91.12 122 ALA A O 1
ATOM 1027 N N . VAL A 1 123 ? 4.761 6.027 6.602 1.00 88.69 123 VAL A N 1
ATOM 1028 C CA . VAL A 1 123 ? 3.318 6.323 6.645 1.00 88.69 123 VAL A CA 1
ATOM 1029 C C . VAL A 1 123 ? 2.566 5.278 7.472 1.00 88.69 123 VAL A C 1
ATOM 1031 O O . VAL A 1 123 ? 1.782 5.639 8.344 1.00 88.69 123 VAL A O 1
ATOM 1034 N N . ILE A 1 124 ? 2.827 3.983 7.262 1.00 89.38 124 ILE A N 1
ATOM 1035 C CA . ILE A 1 124 ? 2.177 2.913 8.039 1.00 89.38 124 ILE A CA 1
ATOM 1036 C C . ILE A 1 124 ? 2.512 3.020 9.536 1.00 89.38 124 ILE A C 1
ATOM 1038 O O . ILE A 1 124 ? 1.644 2.758 10.361 1.00 89.38 124 ILE A O 1
ATOM 1042 N N . ASN A 1 125 ? 3.741 3.389 9.904 1.00 88.62 125 ASN A N 1
ATOM 1043 C CA . ASN A 1 125 ? 4.157 3.484 11.308 1.00 88.62 125 ASN A CA 1
ATOM 1044 C C . ASN A 1 125 ? 3.602 4.725 12.028 1.00 88.62 125 ASN A C 1
ATOM 1046 O O . ASN A 1 125 ? 3.375 4.662 13.232 1.00 88.62 125 ASN A O 1
ATOM 1050 N N . GLU A 1 126 ? 3.413 5.842 11.324 1.00 89.75 126 GLU A N 1
ATOM 1051 C CA . GLU A 1 126 ? 2.861 7.084 11.896 1.00 89.75 126 GLU A CA 1
ATOM 1052 C C . GLU A 1 126 ? 1.340 7.019 12.102 1.00 89.75 126 GLU A C 1
ATOM 1054 O O . GLU A 1 126 ? 0.768 7.782 12.879 1.00 89.75 126 GLU A O 1
ATOM 1059 N N . THR A 1 127 ? 0.685 6.098 11.404 1.00 87.31 127 THR A N 1
ATOM 1060 C CA . THR A 1 127 ? -0.767 5.943 11.361 1.00 87.31 127 THR A CA 1
ATOM 1061 C C . THR A 1 127 ? -1.284 5.147 12.572 1.00 87.31 127 THR A C 1
ATOM 1063 O O . THR A 1 127 ? -0.669 4.159 12.975 1.00 87.31 127 THR A O 1
ATOM 1066 N N . SER A 1 128 ? -2.431 5.532 13.151 1.00 86.88 128 SER A N 1
ATOM 1067 C CA . SER A 1 128 ? -3.004 4.818 14.311 1.00 86.88 128 SER A CA 1
ATOM 1068 C C . SER A 1 128 ? -3.673 3.485 13.935 1.00 86.88 128 SER A C 1
ATOM 1070 O O . SER A 1 128 ? -3.955 3.233 12.766 1.00 86.88 128 SER A O 1
ATOM 1072 N N . ASP A 1 129 ? -3.948 2.616 14.914 1.00 86.44 129 ASP A N 1
ATOM 1073 C CA . ASP A 1 129 ? -4.490 1.257 14.698 1.00 86.44 129 ASP A CA 1
ATOM 1074 C C . ASP A 1 129 ? -5.770 1.238 13.845 1.00 86.44 129 ASP A C 1
ATOM 1076 O O . ASP A 1 129 ? -5.826 0.557 12.817 1.00 86.44 129 ASP A O 1
ATOM 1080 N N . ASP A 1 130 ? -6.748 2.082 14.190 1.00 82.56 130 ASP A N 1
ATOM 1081 C CA . ASP A 1 130 ? -7.997 2.251 13.433 1.00 82.56 130 ASP A CA 1
ATOM 1082 C C . ASP A 1 130 ? -7.744 2.644 11.973 1.00 82.56 130 ASP A C 1
ATOM 1084 O O . ASP A 1 130 ? -8.407 2.170 11.046 1.00 82.56 130 ASP A O 1
ATOM 1088 N N . GLN A 1 131 ? -6.780 3.539 11.767 1.00 85.50 131 GLN A N 1
ATOM 1089 C CA . GLN A 1 131 ? -6.445 4.069 10.456 1.00 85.50 131 GLN A CA 1
ATOM 1090 C C . GLN A 1 131 ? -5.671 3.030 9.633 1.00 85.50 131 GLN A C 1
ATOM 1092 O O . GLN A 1 131 ? -5.894 2.916 8.430 1.00 85.50 131 GLN A O 1
ATOM 1097 N N . ARG A 1 132 ? -4.826 2.205 10.266 1.00 90.12 132 ARG A N 1
ATOM 1098 C CA . ARG A 1 132 ? -4.139 1.077 9.619 1.00 90.12 132 ARG A CA 1
ATOM 1099 C C . ARG A 1 132 ? -5.130 0.030 9.132 1.00 90.12 132 ARG A C 1
ATOM 1101 O O . ARG A 1 132 ? -5.018 -0.422 7.994 1.00 90.12 132 ARG A O 1
ATOM 1108 N N . LYS A 1 133 ? -6.147 -0.300 9.932 1.00 87.19 133 LYS A N 1
ATOM 1109 C CA . LYS A 1 133 ? -7.263 -1.145 9.482 1.00 87.19 133 LYS A CA 1
ATOM 1110 C C . LYS A 1 133 ? -8.025 -0.521 8.318 1.00 87.19 133 LYS A C 1
ATOM 1112 O O . LYS A 1 133 ? -8.303 -1.214 7.343 1.00 87.19 133 LYS A O 1
ATOM 1117 N N . ALA A 1 134 ? -8.309 0.780 8.367 1.00 84.81 134 ALA A N 1
ATOM 1118 C CA . ALA A 1 134 ? -8.974 1.473 7.265 1.00 84.81 134 ALA A CA 1
ATOM 1119 C C . ALA A 1 134 ? -8.130 1.476 5.973 1.00 84.81 134 ALA A C 1
ATOM 1121 O O . ALA A 1 134 ? -8.670 1.265 4.887 1.00 84.81 134 ALA A O 1
ATOM 1122 N N . ILE A 1 135 ? -6.803 1.622 6.073 1.00 88.25 135 ILE A N 1
ATOM 1123 C CA . ILE A 1 135 ? -5.880 1.459 4.937 1.00 88.25 135 ILE A CA 1
ATOM 1124 C C . ILE A 1 135 ? -5.940 0.029 4.401 1.00 88.25 135 ILE A C 1
ATOM 1126 O O . ILE A 1 135 ? -6.059 -0.170 3.193 1.00 88.25 135 ILE A O 1
ATOM 1130 N N . ALA A 1 136 ? -5.887 -0.974 5.280 1.00 89.31 136 ALA A N 1
ATOM 1131 C CA . ALA A 1 136 ? -5.979 -2.374 4.880 1.00 89.31 136 ALA A CA 1
ATOM 1132 C C . ALA A 1 136 ? -7.305 -2.662 4.161 1.00 89.31 136 ALA A C 1
ATOM 1134 O O . ALA A 1 136 ? -7.312 -3.314 3.123 1.00 89.31 136 ALA A O 1
ATOM 1135 N N . LEU A 1 137 ? -8.416 -2.109 4.640 1.00 86.06 137 LEU A N 1
ATOM 1136 C CA . LEU A 1 137 ? -9.722 -2.188 3.988 1.00 86.06 137 LEU A CA 1
ATOM 1137 C C . LEU A 1 137 ? -9.749 -1.502 2.621 1.00 86.06 137 LEU A C 1
ATOM 1139 O O . LEU A 1 137 ? -10.294 -2.059 1.671 1.00 86.06 137 LEU A O 1
ATOM 1143 N N . ALA A 1 138 ? -9.127 -0.331 2.486 1.00 84.94 138 ALA A N 1
ATOM 1144 C CA . ALA A 1 138 ? -9.041 0.367 1.207 1.00 84.94 138 ALA A CA 1
ATOM 1145 C C . ALA A 1 138 ? -8.179 -0.390 0.175 1.00 84.94 138 ALA A C 1
ATOM 1147 O O . ALA A 1 138 ? -8.467 -0.340 -1.020 1.00 84.94 138 ALA A O 1
ATOM 1148 N N . VAL A 1 139 ? -7.136 -1.098 0.626 1.00 87.06 139 VAL A N 1
ATOM 1149 C CA . VAL A 1 139 ? -6.193 -1.830 -0.239 1.00 87.06 139 VAL A CA 1
ATOM 1150 C C . VAL A 1 139 ? -6.680 -3.247 -0.563 1.00 87.06 139 VAL A C 1
ATOM 1152 O O . VAL A 1 139 ? -6.615 -3.668 -1.716 1.00 87.06 139 VAL A O 1
ATOM 1155 N N . PHE A 1 140 ? -7.168 -3.988 0.433 1.00 87.88 140 PHE A N 1
ATOM 1156 C CA . PHE A 1 140 ? -7.526 -5.409 0.328 1.00 87.88 140 PHE A CA 1
ATOM 1157 C C . PHE A 1 140 ? -9.041 -5.669 0.273 1.00 87.88 140 PHE A C 1
ATOM 1159 O O . PHE A 1 140 ? -9.460 -6.802 0.016 1.00 87.88 140 PHE A O 1
ATOM 1166 N N . GLY A 1 141 ? -9.880 -4.654 0.500 1.00 84.56 141 GLY A N 1
ATOM 1167 C CA . GLY A 1 141 ? -11.338 -4.766 0.438 1.00 84.56 141 GLY A CA 1
ATOM 1168 C C . GLY A 1 141 ? -11.932 -5.645 1.544 1.00 84.56 141 GLY A C 1
ATOM 1169 O O . GLY A 1 141 ? -11.490 -5.610 2.691 1.00 84.56 141 GLY A O 1
ATOM 1170 N N . VAL A 1 142 ? -12.936 -6.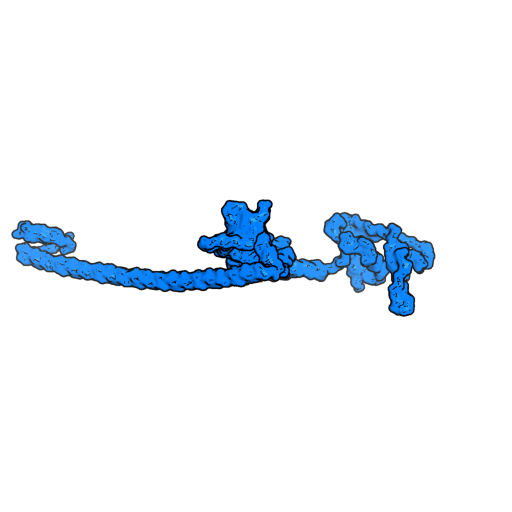462 1.188 1.00 80.50 142 VAL A N 1
ATOM 1171 C CA . VAL A 1 142 ? -13.715 -7.324 2.116 1.00 80.50 142 VAL A CA 1
ATOM 1172 C C . VAL A 1 142 ? -12.825 -8.207 2.982 1.00 80.50 142 VAL A C 1
ATOM 1174 O O . VAL A 1 142 ? -13.127 -8.444 4.149 1.00 80.50 142 VAL A O 1
ATOM 1177 N N . ASN A 1 143 ? -11.713 -8.685 2.419 1.00 85.88 143 ASN A N 1
ATOM 1178 C CA . ASN A 1 143 ? -10.823 -9.612 3.107 1.00 85.88 143 ASN A CA 1
ATOM 1179 C C . ASN A 1 143 ? -10.278 -9.020 4.409 1.00 85.88 143 ASN A C 1
ATOM 1181 O O . ASN A 1 143 ? -10.065 -9.769 5.358 1.00 85.88 143 ASN A O 1
ATOM 1185 N N . ALA A 1 144 ? -10.104 -7.696 4.464 1.00 86.62 144 ALA A N 1
ATOM 1186 C CA . ALA A 1 144 ? -9.580 -6.999 5.629 1.00 86.62 144 ALA A CA 1
ATOM 1187 C C . ALA A 1 144 ? -10.630 -6.681 6.707 1.00 86.62 144 ALA A C 1
ATOM 1189 O O . ALA A 1 144 ? -10.242 -6.309 7.810 1.00 86.62 144 ALA A O 1
ATOM 1190 N N . ILE A 1 145 ? -11.931 -6.885 6.451 1.00 82.50 145 ILE A N 1
ATOM 1191 C CA . ILE A 1 145 ? -13.007 -6.609 7.430 1.00 82.50 145 ILE A CA 1
ATOM 1192 C C . ILE A 1 145 ? -12.844 -7.459 8.689 1.00 82.50 145 ILE A C 1
ATOM 1194 O O . ILE A 1 145 ? -13.049 -6.984 9.798 1.00 82.50 145 ILE A O 1
ATOM 1198 N N . GLN A 1 146 ? -12.439 -8.716 8.529 1.00 85.06 146 GLN A N 1
ATOM 1199 C CA . GLN A 1 146 ? -12.302 -9.655 9.645 1.00 85.06 146 GLN A CA 1
ATOM 1200 C C . GLN A 1 146 ? -10.896 -9.659 10.259 1.00 85.06 146 GLN A C 1
ATOM 1202 O O . GLN A 1 146 ? -10.571 -10.536 11.061 1.00 85.06 146 GLN A O 1
ATOM 1207 N N . TRP A 1 147 ? -10.012 -8.749 9.845 1.00 90.06 147 TRP A N 1
ATOM 1208 C CA . TRP A 1 147 ? -8.642 -8.736 10.344 1.00 90.06 147 TRP A CA 1
ATOM 1209 C C . TRP A 1 147 ? -8.551 -8.042 11.701 1.00 90.06 147 TRP A C 1
ATOM 1211 O O . TRP A 1 147 ? -9.143 -6.994 11.940 1.00 90.06 147 TRP A O 1
ATOM 1221 N N . THR A 1 148 ? -7.748 -8.622 12.591 1.00 90.19 148 THR A N 1
ATOM 1222 C CA . THR A 1 148 ? -7.301 -7.945 13.811 1.00 90.19 148 THR A CA 1
ATOM 1223 C C . THR A 1 148 ? -6.308 -6.834 13.464 1.00 90.19 148 THR A C 1
ATOM 1225 O O . THR A 1 148 ? -5.705 -6.861 12.389 1.00 90.19 148 THR A O 1
ATOM 1228 N N . ASP A 1 149 ? -6.095 -5.874 14.370 1.00 89.12 149 ASP A N 1
ATOM 1229 C CA . ASP A 1 149 ? -5.178 -4.739 14.142 1.00 89.12 149 ASP A CA 1
ATOM 1230 C C . ASP A 1 149 ? -3.777 -5.219 13.757 1.00 89.12 149 ASP A C 1
ATOM 1232 O O . ASP A 1 149 ? -3.206 -4.796 12.752 1.00 89.12 149 ASP A O 1
ATOM 1236 N N . SER A 1 150 ? -3.271 -6.214 14.489 1.00 91.81 150 SER A N 1
ATOM 1237 C CA . SER A 1 150 ? -1.959 -6.809 14.238 1.00 91.81 150 SER A CA 1
ATOM 1238 C C . SER A 1 150 ? -1.876 -7.519 12.885 1.00 91.81 150 SER A C 1
ATOM 1240 O O . SER A 1 150 ? -0.833 -7.476 12.233 1.00 91.81 150 SER A O 1
ATOM 1242 N N . LYS A 1 151 ? -2.959 -8.174 12.441 1.00 93.06 151 LYS A N 1
ATOM 1243 C CA . LYS A 1 151 ? -2.988 -8.847 11.136 1.00 93.06 151 LYS A CA 1
ATOM 1244 C C . LYS A 1 151 ? -3.017 -7.828 10.001 1.00 93.06 151 LYS A C 1
ATOM 1246 O O . LYS A 1 151 ? -2.261 -7.974 9.048 1.00 93.06 151 LYS A O 1
ATOM 1251 N N . ALA A 1 152 ? -3.839 -6.787 10.124 1.00 92.00 152 ALA A N 1
ATOM 1252 C CA . ALA A 1 152 ? -3.900 -5.710 9.143 1.00 92.00 152 ALA A CA 1
ATOM 1253 C C . ALA A 1 152 ? -2.545 -5.010 8.983 1.00 92.00 152 ALA A C 1
ATOM 1255 O O . ALA A 1 152 ? -2.095 -4.773 7.863 1.00 92.00 152 ALA A O 1
ATOM 1256 N N . GLU A 1 153 ? -1.856 -4.748 10.094 1.00 92.00 153 GLU A N 1
ATOM 1257 C CA . GLU A 1 153 ? -0.509 -4.188 10.073 1.00 92.00 153 GLU A CA 1
ATOM 1258 C C . GLU A 1 153 ? 0.503 -5.112 9.380 1.00 92.00 153 GLU A C 1
ATOM 1260 O O . GLU A 1 153 ? 1.297 -4.651 8.555 1.00 92.00 153 GLU A O 1
ATOM 1265 N N . LEU A 1 154 ? 0.489 -6.409 9.700 1.00 93.44 154 LEU A N 1
ATOM 1266 C CA . LEU A 1 154 ? 1.409 -7.380 9.111 1.00 93.44 154 LEU A CA 1
ATOM 1267 C C . LEU A 1 154 ? 1.236 -7.458 7.591 1.00 93.44 154 LEU A C 1
ATOM 1269 O O . LEU A 1 154 ? 2.211 -7.292 6.858 1.00 93.44 154 LEU A O 1
ATOM 1273 N N . GLU A 1 155 ? 0.002 -7.635 7.125 1.00 93.81 155 GLU A N 1
ATOM 1274 C CA . GLU A 1 155 ? -0.320 -7.767 5.700 1.00 93.81 155 GLU A CA 1
ATOM 1275 C C . GLU A 1 155 ? 0.037 -6.491 4.924 1.00 93.81 155 GLU A C 1
ATOM 1277 O O . GLU A 1 155 ? 0.621 -6.553 3.841 1.00 93.81 155 GLU A O 1
ATOM 1282 N N . LEU A 1 156 ? -0.215 -5.308 5.499 1.00 93.00 156 LEU A N 1
ATOM 1283 C CA . LEU A 1 156 ? 0.204 -4.038 4.898 1.00 93.00 156 LEU A CA 1
ATOM 1284 C C . LEU A 1 156 ? 1.726 -3.919 4.785 1.00 93.00 156 LEU A C 1
ATOM 1286 O O . LEU A 1 156 ? 2.233 -3.464 3.757 1.00 93.00 156 LEU A O 1
ATOM 1290 N N . ARG A 1 157 ? 2.475 -4.346 5.809 1.00 93.25 157 ARG A N 1
ATOM 1291 C CA . ARG A 1 157 ? 3.946 -4.342 5.780 1.00 93.25 157 ARG A CA 1
ATOM 1292 C C . ARG A 1 157 ? 4.489 -5.320 4.740 1.00 93.25 157 ARG A C 1
ATOM 1294 O O . ARG A 1 157 ? 5.459 -4.998 4.052 1.00 93.25 157 ARG A O 1
ATOM 1301 N N . GLU A 1 158 ? 3.900 -6.504 4.615 1.00 93.94 158 GLU A N 1
ATOM 1302 C CA . GLU A 1 158 ? 4.285 -7.477 3.589 1.00 93.94 158 GLU A CA 1
ATOM 1303 C C . GLU A 1 158 ? 3.979 -6.958 2.183 1.00 93.94 158 GLU A C 1
ATOM 1305 O O . GLU A 1 158 ? 4.841 -6.998 1.299 1.00 93.94 158 GLU A O 1
ATOM 1310 N N . TYR A 1 159 ? 2.810 -6.349 2.000 1.00 93.31 159 TYR A N 1
ATOM 1311 C CA . TYR A 1 159 ? 2.429 -5.723 0.742 1.00 93.31 159 TYR A CA 1
ATOM 1312 C C . TYR A 1 159 ? 3.352 -4.558 0.366 1.00 93.31 159 TYR A C 1
ATOM 1314 O O . TYR A 1 159 ? 3.814 -4.481 -0.773 1.00 93.31 159 TYR A O 1
ATOM 1322 N N . ALA A 1 160 ? 3.726 -3.706 1.326 1.00 92.75 160 ALA A N 1
ATOM 1323 C CA . ALA A 1 160 ? 4.691 -2.625 1.120 1.00 92.75 160 ALA A CA 1
ATOM 1324 C C . ALA A 1 160 ? 6.083 -3.141 0.708 1.00 92.75 160 ALA A C 1
ATOM 1326 O O . ALA A 1 160 ? 6.777 -2.500 -0.085 1.00 92.75 160 ALA A O 1
ATOM 1327 N N . LYS A 1 161 ? 6.503 -4.314 1.204 1.00 91.06 161 LYS A N 1
ATOM 1328 C CA . LYS A 1 161 ? 7.778 -4.937 0.811 1.00 91.06 161 LYS A CA 1
ATOM 1329 C C . LYS A 1 161 ? 7.755 -5.421 -0.636 1.00 91.06 161 LYS A C 1
ATOM 1331 O O . LYS A 1 161 ? 8.736 -5.192 -1.350 1.00 91.06 161 LYS A O 1
ATOM 1336 N N . LEU A 1 162 ? 6.669 -6.081 -1.041 1.00 91.44 162 LEU A N 1
ATOM 1337 C CA . LEU A 1 162 ? 6.518 -6.685 -2.367 1.00 91.44 162 LEU A CA 1
ATOM 1338 C C . LEU A 1 162 ? 6.201 -5.646 -3.448 1.00 91.44 162 LEU A C 1
ATOM 1340 O O . LEU A 1 162 ? 6.745 -5.718 -4.548 1.00 91.44 162 LEU A O 1
ATOM 1344 N N . LYS A 1 163 ? 5.322 -4.685 -3.145 1.00 92.44 163 LYS A N 1
ATOM 1345 C CA . LYS A 1 163 ? 4.743 -3.754 -4.121 1.00 92.44 163 LYS A CA 1
ATOM 1346 C C . LYS A 1 163 ? 4.618 -2.316 -3.585 1.00 92.44 163 LYS A C 1
ATOM 1348 O O . LYS A 1 163 ? 3.513 -1.772 -3.501 1.00 92.44 163 LYS A O 1
ATOM 1353 N N . PRO A 1 164 ? 5.742 -1.633 -3.297 1.00 91.62 164 PRO A N 1
ATOM 1354 C CA . PRO A 1 164 ? 5.715 -0.284 -2.724 1.00 91.62 164 PRO A CA 1
ATOM 1355 C C . PRO A 1 164 ? 5.076 0.755 -3.659 1.00 91.62 164 PRO A C 1
ATOM 1357 O O . PRO A 1 164 ? 4.401 1.672 -3.200 1.00 91.62 164 PRO A O 1
ATOM 1360 N N . PHE A 1 165 ? 5.238 0.606 -4.979 1.00 89.94 165 PHE A N 1
ATOM 1361 C CA . PHE A 1 165 ? 4.683 1.545 -5.962 1.00 89.94 165 PHE A CA 1
ATOM 1362 C C . PHE A 1 165 ? 3.159 1.489 -6.038 1.00 89.94 165 PHE A C 1
ATOM 1364 O O . PHE A 1 165 ? 2.521 2.533 -6.146 1.00 89.94 165 PHE A O 1
ATOM 1371 N N . GLU A 1 166 ? 2.582 0.286 -6.006 1.00 89.62 166 GLU A N 1
ATOM 1372 C CA . GLU A 1 166 ? 1.129 0.117 -6.057 1.00 89.62 166 GLU A CA 1
ATOM 1373 C C . GLU A 1 166 ? 0.496 0.677 -4.785 1.00 89.62 166 GLU A C 1
ATOM 1375 O O . GLU A 1 166 ? -0.447 1.458 -4.877 1.00 89.62 166 GLU A O 1
ATOM 1380 N N . LEU A 1 167 ? 1.064 0.364 -3.614 1.00 89.75 167 LEU A N 1
ATOM 1381 C CA . LEU A 1 167 ? 0.555 0.877 -2.345 1.00 89.75 167 LEU A CA 1
ATOM 1382 C C . LEU A 1 167 ? 0.644 2.407 -2.270 1.00 89.75 167 LEU A C 1
ATOM 1384 O O . LEU A 1 167 ? -0.351 3.058 -1.968 1.00 89.75 167 LEU A O 1
ATOM 1388 N N . LYS A 1 168 ? 1.792 2.994 -2.636 1.00 89.56 168 LYS A N 1
ATOM 1389 C CA . LYS A 1 168 ? 1.950 4.455 -2.686 1.00 89.56 168 LYS A CA 1
ATOM 1390 C C . LYS A 1 168 ? 0.931 5.107 -3.625 1.00 89.56 168 LYS A C 1
ATOM 1392 O O . LYS A 1 168 ? 0.295 6.085 -3.256 1.00 89.56 168 LYS A O 1
ATOM 1397 N N . LYS A 1 169 ? 0.717 4.525 -4.809 1.00 89.56 169 LYS A N 1
ATOM 1398 C CA . LYS A 1 169 ? -0.274 5.017 -5.775 1.00 89.56 169 LYS A CA 1
ATOM 1399 C C . LYS A 1 169 ? -1.701 4.971 -5.224 1.00 89.56 169 LYS A C 1
ATOM 1401 O O . LYS A 1 169 ? -2.486 5.861 -5.532 1.00 89.56 169 LYS A O 1
ATOM 1406 N N . VAL A 1 170 ? -2.048 3.945 -4.446 1.00 86.75 170 VAL A N 1
ATOM 1407 C CA . VAL A 1 170 ? -3.363 3.853 -3.796 1.00 86.75 170 VAL A CA 1
ATOM 1408 C C . VAL A 1 170 ? -3.516 4.951 -2.745 1.00 86.75 170 VAL A C 1
ATOM 1410 O O . VAL A 1 170 ? -4.528 5.646 -2.766 1.00 86.75 170 VAL A O 1
ATOM 1413 N N . LEU A 1 171 ? -2.505 5.161 -1.898 1.00 86.12 171 LEU A N 1
ATOM 1414 C CA . LEU A 1 171 ? -2.511 6.199 -0.858 1.00 86.12 171 LEU A CA 1
ATOM 1415 C C . LEU A 1 171 ? -2.575 7.626 -1.435 1.00 86.12 171 LEU A C 1
ATOM 1417 O O . LEU A 1 171 ? -3.219 8.497 -0.863 1.00 86.12 171 LEU A O 1
ATOM 1421 N N . GLU A 1 172 ? -1.937 7.865 -2.582 1.00 87.06 172 GLU A N 1
ATOM 1422 C CA . GLU A 1 172 ? -1.928 9.166 -3.272 1.00 87.06 172 GLU A CA 1
ATOM 1423 C C . GLU A 1 172 ? -3.109 9.351 -4.242 1.00 87.06 172 GLU A C 1
ATOM 1425 O O . GLU A 1 172 ? -3.210 10.378 -4.918 1.00 87.06 172 GLU A O 1
ATOM 1430 N N . SER A 1 173 ? -3.999 8.361 -4.365 1.00 85.12 173 SER A N 1
ATOM 1431 C CA . SER A 1 173 ? -5.125 8.455 -5.294 1.00 85.12 173 SER A CA 1
ATOM 1432 C C . SER A 1 173 ? -6.142 9.503 -4.835 1.00 85.12 173 SER A C 1
ATOM 1434 O O . SER A 1 173 ? -6.411 9.658 -3.647 1.00 85.12 173 SER A O 1
ATOM 1436 N N . LYS A 1 174 ? -6.751 10.219 -5.790 1.00 79.81 174 LYS A N 1
ATOM 1437 C CA . LYS A 1 174 ? -7.755 11.259 -5.500 1.00 79.81 174 LYS A CA 1
ATOM 1438 C C . LYS A 1 174 ? -8.957 10.710 -4.715 1.00 79.81 174 LYS A C 1
ATOM 1440 O O . LYS A 1 174 ? -9.517 11.417 -3.886 1.00 79.81 174 LYS A O 1
ATOM 1445 N N . ASP A 1 175 ? -9.296 9.444 -4.939 1.00 84.12 175 ASP A N 1
ATOM 1446 C CA . ASP A 1 175 ? -10.437 8.769 -4.311 1.00 84.12 175 ASP A CA 1
ATOM 1447 C C . ASP A 1 175 ? -10.077 8.119 -2.965 1.00 84.12 175 ASP A C 1
ATOM 1449 O O . ASP A 1 175 ? -10.947 7.575 -2.282 1.00 84.12 175 ASP A O 1
ATOM 1453 N N . TYR A 1 176 ? -8.798 8.156 -2.570 1.00 85.88 176 TYR A N 1
ATOM 1454 C CA . TYR A 1 176 ? -8.312 7.509 -1.355 1.00 85.88 176 TYR A CA 1
ATOM 1455 C C . TYR A 1 176 ? -9.037 8.018 -0.113 1.00 85.88 176 TYR A C 1
ATOM 1457 O O . TYR A 1 176 ? -9.472 7.212 0.698 1.00 85.88 176 TYR A O 1
ATOM 1465 N N . GLN A 1 177 ? -9.220 9.335 0.017 1.00 85.50 177 GLN A N 1
ATOM 1466 C CA . GLN A 1 177 ? -9.867 9.927 1.190 1.00 85.50 177 GLN A CA 1
ATOM 1467 C C . GLN A 1 177 ? -11.305 9.428 1.366 1.00 85.50 177 GLN A C 1
ATOM 1469 O O . GLN A 1 177 ? -11.684 9.035 2.467 1.00 85.50 177 GLN A O 1
ATOM 1474 N N . SER A 1 178 ? -12.084 9.375 0.284 1.00 88.44 178 SER A N 1
ATOM 1475 C CA . SER A 1 178 ? -13.462 8.875 0.303 1.00 88.44 178 SER A CA 1
ATOM 1476 C C . SER A 1 178 ? -13.521 7.382 0.642 1.00 88.44 178 SER A C 1
ATOM 1478 O O . SER A 1 178 ? -14.319 6.969 1.483 1.00 88.44 178 SER A O 1
ATOM 1480 N N . LYS A 1 179 ? -12.628 6.572 0.058 1.00 87.62 179 LYS A N 1
ATOM 1481 C CA . LYS A 1 179 ? -12.529 5.128 0.345 1.00 87.62 179 LYS A CA 1
ATOM 1482 C C . LYS A 1 179 ? -12.071 4.849 1.771 1.00 87.62 179 LYS A C 1
ATOM 1484 O O . LYS A 1 179 ? -12.586 3.946 2.422 1.00 87.62 179 LYS A O 1
ATOM 1489 N N . TYR A 1 180 ? -11.136 5.647 2.263 1.00 88.56 180 TYR A N 1
ATOM 1490 C CA . TYR A 1 180 ? -10.637 5.592 3.625 1.00 88.56 180 TYR A CA 1
ATOM 1491 C C . TYR A 1 180 ? -11.723 5.973 4.639 1.00 88.56 180 TYR A C 1
ATOM 1493 O O . TYR A 1 180 ? -11.903 5.262 5.624 1.00 88.56 180 TYR A O 1
ATOM 1501 N N . LEU A 1 181 ? -12.493 7.038 4.390 1.00 88.50 181 LEU A N 1
ATOM 1502 C CA . LEU A 1 181 ? -13.616 7.427 5.250 1.00 88.50 181 LEU A CA 1
ATOM 1503 C C . LEU A 1 181 ? -14.714 6.363 5.271 1.00 88.50 181 LEU A C 1
ATOM 1505 O O . LEU A 1 181 ? -15.214 6.032 6.344 1.00 88.50 181 LEU A O 1
ATOM 1509 N N . ALA A 1 182 ? -15.044 5.784 4.113 1.00 89.31 182 ALA A N 1
ATOM 1510 C CA . ALA A 1 182 ? -15.951 4.644 4.035 1.00 89.31 182 ALA A CA 1
ATOM 1511 C C . ALA A 1 182 ? -15.430 3.469 4.879 1.00 89.31 182 ALA A C 1
ATOM 1513 O O . ALA A 1 182 ? -16.143 2.968 5.744 1.00 89.31 182 ALA A O 1
ATOM 1514 N N . ALA A 1 183 ? -14.167 3.079 4.696 1.00 89.19 183 ALA A N 1
ATOM 1515 C CA . ALA A 1 183 ? -13.539 2.007 5.463 1.00 89.19 183 ALA A CA 1
ATOM 1516 C C . ALA A 1 183 ? -13.530 2.273 6.972 1.00 89.19 183 ALA A C 1
ATOM 1518 O O . ALA A 1 183 ? -13.811 1.369 7.754 1.00 89.19 183 ALA A O 1
ATOM 1519 N N . LEU A 1 184 ? -13.259 3.509 7.385 1.00 88.12 184 LEU A N 1
ATOM 1520 C CA . LEU A 1 184 ? -13.279 3.908 8.787 1.00 88.12 184 LEU A CA 1
ATOM 1521 C C . LEU A 1 184 ? -14.695 3.830 9.367 1.00 88.12 184 LEU A C 1
ATOM 1523 O O . LEU A 1 184 ? -14.863 3.344 10.482 1.00 88.12 184 LEU A O 1
ATOM 1527 N N . ALA A 1 185 ? -15.714 4.249 8.616 1.00 89.75 185 ALA A N 1
ATOM 1528 C CA . ALA A 1 185 ? -17.105 4.175 9.054 1.00 89.75 185 ALA A CA 1
ATOM 1529 C C . ALA A 1 185 ? -17.599 2.731 9.227 1.00 89.75 185 ALA A C 1
ATOM 1531 O O . ALA A 1 185 ? -18.314 2.455 10.188 1.00 89.75 185 ALA A O 1
ATOM 1532 N N . PHE A 1 186 ? -17.181 1.816 8.348 1.00 88.69 186 PHE A N 1
ATOM 1533 C CA . PHE A 1 186 ? -17.433 0.380 8.507 1.00 88.69 186 PHE A CA 1
ATOM 1534 C C . PHE A 1 186 ? -16.641 -0.212 9.682 1.00 88.69 186 PHE A C 1
ATOM 1536 O O . PHE A 1 186 ? -17.200 -0.959 10.471 1.00 88.69 186 PHE A O 1
ATOM 1543 N N . ASN A 1 187 ? -15.363 0.148 9.847 1.00 86.75 187 ASN A N 1
ATOM 1544 C CA . ASN A 1 187 ? -14.529 -0.351 10.949 1.00 86.75 187 ASN A CA 1
ATOM 1545 C C . ASN A 1 187 ? -15.029 0.113 12.331 1.00 86.75 187 ASN A C 1
ATOM 1547 O O . ASN A 1 187 ? -14.875 -0.600 13.315 1.00 86.75 187 ASN A O 1
ATOM 1551 N N . LYS A 1 188 ? -15.627 1.308 12.413 1.00 86.31 188 LYS A N 1
ATOM 1552 C CA . LYS A 1 188 ? -16.228 1.853 13.642 1.00 86.31 188 LYS A CA 1
ATOM 1553 C C . LYS A 1 188 ? -17.699 1.478 13.829 1.00 86.31 188 LYS A C 1
ATOM 1555 O O . LYS A 1 188 ? -18.355 2.063 14.687 1.00 86.31 188 LYS A O 1
ATOM 1560 N N . ASP A 1 189 ? -18.228 0.572 13.006 1.00 87.25 189 ASP A N 1
ATOM 1561 C CA . ASP A 1 189 ? -19.630 0.152 13.030 1.00 87.25 189 ASP A CA 1
ATOM 1562 C C . ASP A 1 189 ? -20.632 1.324 12.954 1.00 87.25 189 ASP A C 1
ATOM 1564 O O . ASP A 1 189 ? -21.737 1.241 13.481 1.00 87.25 189 ASP A O 1
ATOM 1568 N N . ILE A 1 190 ? -20.285 2.433 12.292 1.00 89.19 190 ILE A N 1
ATOM 1569 C CA . ILE A 1 190 ? -21.211 3.561 12.050 1.00 89.19 190 ILE A CA 1
ATOM 1570 C C . ILE A 1 190 ? -22.185 3.200 10.928 1.00 89.19 190 ILE A C 1
ATOM 1572 O O . ILE A 1 190 ? -23.351 3.605 10.915 1.00 89.19 190 ILE A O 1
ATOM 1576 N N . VAL A 1 191 ? -21.673 2.449 9.960 1.00 90.69 191 VAL A N 1
ATOM 1577 C CA . VAL A 1 191 ? -22.368 2.028 8.754 1.00 90.69 191 VAL A CA 1
ATOM 1578 C C . VAL A 1 191 ? -22.224 0.518 8.639 1.00 90.69 191 VAL A C 1
ATOM 1580 O O . VAL A 1 191 ? -21.159 -0.028 8.919 1.00 90.69 191 VAL A O 1
ATOM 1583 N N . LYS A 1 192 ? -23.297 -0.155 8.229 1.00 90.19 192 LYS A N 1
ATOM 1584 C CA . LYS A 1 192 ? -23.299 -1.600 8.002 1.00 90.19 192 LYS A CA 1
ATOM 1585 C C . LYS A 1 192 ? -24.150 -1.961 6.799 1.00 90.19 192 LYS A C 1
ATOM 1587 O O . LYS A 1 192 ? -25.025 -1.201 6.382 1.00 90.19 192 LYS A O 1
ATOM 1592 N N . ASP A 1 193 ? -23.933 -3.160 6.288 1.00 89.94 193 ASP A N 1
ATOM 1593 C CA . ASP A 1 193 ? -24.829 -3.733 5.296 1.00 89.94 193 ASP A CA 1
ATOM 1594 C C . ASP A 1 193 ? -26.125 -4.212 5.967 1.00 89.94 193 ASP A C 1
ATOM 1596 O O . ASP A 1 193 ? -26.132 -4.703 7.101 1.00 89.94 193 ASP A O 1
ATOM 1600 N N . ASN A 1 194 ? -27.243 -4.084 5.252 1.00 89.19 194 ASN A N 1
ATOM 1601 C CA . ASN A 1 194 ? -28.502 -4.719 5.636 1.00 89.19 194 ASN A CA 1
ATOM 1602 C C . ASN A 1 194 ? -28.325 -6.255 5.722 1.00 89.19 194 ASN A C 1
ATOM 1604 O O . ASN A 1 194 ? -27.472 -6.833 5.056 1.00 89.19 194 ASN A O 1
ATOM 1608 N N . ILE A 1 195 ? -29.202 -6.932 6.467 1.00 83.50 195 ILE A N 1
ATOM 1609 C CA . ILE A 1 195 ? -29.309 -8.394 6.626 1.00 83.50 195 ILE A CA 1
ATOM 1610 C C . ILE A 1 195 ? -29.380 -9.139 5.268 1.00 83.50 195 ILE A C 1
ATOM 1612 O O . ILE A 1 195 ? -29.066 -10.324 5.204 1.00 83.50 195 ILE A O 1
ATOM 1616 N N . GLY A 1 196 ? -29.733 -8.460 4.167 1.00 82.06 196 GLY A N 1
ATOM 1617 C CA . GLY A 1 196 ? -29.704 -9.001 2.798 1.00 82.06 196 GLY A CA 1
ATOM 1618 C C . GLY A 1 196 ? -28.556 -8.526 1.892 1.00 82.06 196 GLY A C 1
ATOM 1619 O O . GLY A 1 196 ? -28.557 -8.873 0.714 1.00 82.06 196 GLY A O 1
ATOM 1620 N N . SER A 1 197 ? -27.627 -7.698 2.385 1.00 82.75 197 SER A N 1
ATOM 1621 C CA . SER A 1 197 ? -26.573 -7.031 1.593 1.00 82.75 197 SER A CA 1
ATOM 1622 C C . SER A 1 197 ? -27.096 -6.298 0.345 1.00 82.75 197 SER A C 1
ATOM 1624 O O . SER A 1 197 ? -26.404 -6.181 -0.661 1.00 82.75 197 SER A O 1
ATOM 1626 N N . THR A 1 198 ? -28.340 -5.814 0.396 1.00 87.00 198 THR A N 1
ATOM 1627 C CA . THR A 1 198 ? -28.996 -5.070 -0.693 1.00 87.00 198 THR A CA 1
ATOM 1628 C C . THR A 1 198 ? -28.922 -3.562 -0.514 1.00 87.00 198 THR A C 1
ATOM 1630 O O . THR A 1 198 ? -29.335 -2.830 -1.403 1.00 87.00 198 THR A O 1
ATOM 1633 N N . ALA A 1 199 ? -28.453 -3.085 0.637 1.00 89.44 199 ALA A N 1
ATOM 1634 C CA . ALA A 1 199 ? -28.318 -1.669 0.929 1.00 89.44 199 ALA A CA 1
ATOM 1635 C C . ALA A 1 199 ? -27.294 -1.444 2.042 1.00 89.44 199 ALA A C 1
ATOM 1637 O O . ALA A 1 199 ? -27.126 -2.296 2.922 1.00 89.44 199 ALA A O 1
ATOM 1638 N N . VAL A 1 200 ? -26.663 -0.276 2.000 1.00 90.69 200 VAL A N 1
ATOM 1639 C CA . VAL A 1 200 ? -25.800 0.267 3.045 1.00 90.69 200 VAL A CA 1
ATOM 1640 C C . VAL A 1 200 ? -26.659 1.161 3.933 1.00 90.69 200 VAL A C 1
ATOM 1642 O O . VAL A 1 200 ? -27.293 2.101 3.446 1.00 90.69 200 VAL A O 1
ATOM 1645 N N . ILE A 1 201 ? -26.696 0.858 5.228 1.00 92.50 201 ILE A N 1
ATOM 1646 C CA . ILE A 1 201 ? -27.547 1.534 6.211 1.00 92.50 201 ILE A CA 1
ATOM 1647 C C . ILE A 1 201 ? -26.726 2.120 7.359 1.00 92.50 201 ILE A C 1
ATOM 1649 O O . ILE A 1 201 ? -25.657 1.616 7.713 1.00 92.50 201 ILE A O 1
ATOM 1653 N N . TRP A 1 202 ? -27.258 3.165 7.990 1.00 91.00 202 TRP A N 1
ATOM 1654 C CA . TRP A 1 202 ? -26.723 3.654 9.261 1.00 91.00 202 TRP A CA 1
ATOM 1655 C C . TRP A 1 202 ? -26.941 2.625 10.372 1.00 91.00 202 TRP A C 1
ATOM 1657 O O . TRP A 1 202 ? -28.030 2.063 10.504 1.00 91.00 202 TRP A O 1
ATOM 1667 N N . ASN A 1 203 ? -25.943 2.423 11.231 1.00 87.62 203 ASN A N 1
ATOM 1668 C CA . ASN A 1 203 ? -26.069 1.594 12.429 1.00 87.62 203 ASN A CA 1
ATOM 1669 C C . ASN A 1 203 ? -26.697 2.364 13.610 1.00 87.62 203 ASN A C 1
ATOM 1671 O O . ASN A 1 203 ? -26.242 2.278 14.746 1.00 87.62 203 ASN A O 1
ATOM 1675 N N . ASP A 1 204 ? -27.758 3.118 13.328 1.00 83.88 204 ASP A N 1
ATOM 1676 C CA . ASP A 1 204 ? -28.542 3.849 14.326 1.00 83.88 204 ASP A CA 1
ATOM 1677 C C . ASP A 1 204 ? -29.874 3.133 14.590 1.00 83.88 204 ASP A C 1
ATOM 1679 O O . ASP A 1 204 ? -30.275 2.216 13.868 1.00 83.88 204 ASP A O 1
ATOM 1683 N N . THR A 1 205 ? -30.631 3.620 15.575 1.00 71.81 205 THR A N 1
ATOM 1684 C CA . THR A 1 205 ? -31.991 3.156 15.893 1.00 71.81 205 THR A CA 1
ATOM 1685 C C . THR A 1 205 ? -32.967 3.271 14.719 1.00 71.81 205 THR A C 1
ATOM 1687 O O . THR A 1 205 ? -33.913 2.494 14.641 1.00 71.81 205 THR A O 1
ATOM 1690 N N . THR A 1 206 ? -32.759 4.228 13.810 1.00 73.06 206 THR A N 1
ATOM 1691 C CA . THR A 1 206 ? -33.637 4.474 12.654 1.00 73.06 206 THR A CA 1
ATOM 1692 C C . THR A 1 206 ? -33.257 3.673 11.409 1.00 73.06 206 THR A C 1
ATOM 1694 O O . THR A 1 206 ? -34.076 3.589 10.500 1.00 73.06 206 THR A O 1
ATOM 1697 N N . GLN A 1 207 ? -32.049 3.090 11.357 1.00 75.62 207 GLN A N 1
ATOM 1698 C CA . GLN A 1 207 ? -31.526 2.307 10.223 1.00 75.62 207 GLN A CA 1
ATOM 1699 C C . GLN A 1 207 ? -31.795 2.933 8.843 1.00 75.62 207 GLN A C 1
ATOM 1701 O O . GLN A 1 207 ? -32.176 2.244 7.899 1.00 75.62 207 GLN A O 1
ATOM 1706 N N . GLY A 1 208 ? -31.617 4.253 8.726 1.00 84.62 208 GLY A N 1
ATOM 1707 C CA . GLY A 1 208 ? -31.836 4.959 7.464 1.00 84.62 208 GLY A CA 1
ATOM 1708 C C . GLY A 1 208 ? -30.958 4.398 6.341 1.00 84.62 208 GLY A C 1
ATOM 1709 O O . GLY A 1 208 ? -29.760 4.176 6.540 1.00 84.62 208 GLY A O 1
ATOM 1710 N N . GLU A 1 209 ? -31.559 4.175 5.174 1.00 89.56 209 GLU A N 1
ATOM 1711 C CA . GLU A 1 209 ? -30.858 3.719 3.974 1.00 89.56 209 GLU A CA 1
ATOM 1712 C C . GLU A 1 209 ? -30.025 4.854 3.373 1.00 89.56 209 GLU A C 1
ATOM 1714 O O . GLU A 1 209 ? -30.520 5.964 3.181 1.00 89.56 209 GLU A O 1
ATOM 1719 N N . ILE A 1 210 ? -28.751 4.571 3.098 1.00 88.06 210 ILE A N 1
ATOM 1720 C CA . ILE A 1 210 ? -27.819 5.517 2.475 1.00 88.06 210 ILE A CA 1
ATOM 1721 C C . ILE A 1 210 ? -27.735 5.251 0.976 1.00 88.06 210 ILE A C 1
ATOM 1723 O O . ILE A 1 210 ? -27.797 6.170 0.166 1.00 88.06 210 ILE A O 1
ATOM 1727 N N . LEU A 1 211 ? -27.556 3.980 0.615 1.00 91.50 211 LEU A N 1
ATOM 1728 C CA . LEU A 1 211 ? -27.288 3.558 -0.751 1.00 91.50 211 LEU A CA 1
ATOM 1729 C C . LEU A 1 211 ? -27.833 2.151 -0.980 1.00 91.50 211 LEU A C 1
ATOM 1731 O O . LEU A 1 211 ? -27.559 1.249 -0.188 1.00 91.50 211 LEU A O 1
ATOM 1735 N N . SER A 1 212 ? -28.501 1.937 -2.109 1.00 90.44 212 SER A N 1
ATOM 1736 C CA . SER A 1 212 ? -28.895 0.601 -2.555 1.00 90.44 212 SER A CA 1
ATOM 1737 C C . SER A 1 212 ? -27.742 -0.117 -3.269 1.00 90.44 212 SER A C 1
ATOM 1739 O O . SER A 1 212 ? -26.978 0.459 -4.052 1.00 90.44 212 SER A O 1
ATOM 1741 N N . LEU A 1 213 ? -27.608 -1.412 -3.008 1.00 90.50 213 LEU A N 1
ATOM 1742 C CA . LEU A 1 213 ? -26.614 -2.315 -3.582 1.00 90.50 213 LEU A CA 1
ATOM 1743 C C . LEU A 1 213 ? -27.294 -3.276 -4.553 1.00 90.50 213 LEU A C 1
ATOM 1745 O O . LEU A 1 213 ? -28.342 -3.853 -4.254 1.00 90.50 213 LEU A O 1
ATOM 1749 N N . ALA A 1 214 ? -26.684 -3.482 -5.719 1.00 87.38 214 ALA A N 1
ATOM 1750 C CA . ALA A 1 214 ? -27.091 -4.567 -6.593 1.00 87.38 214 ALA A CA 1
ATOM 1751 C C . ALA A 1 214 ? -26.584 -5.904 -6.033 1.00 87.38 214 ALA A C 1
ATOM 1753 O O . ALA A 1 214 ? -25.637 -5.976 -5.247 1.00 87.38 214 ALA A O 1
ATOM 1754 N N . ARG A 1 215 ? -27.217 -7.000 -6.457 1.00 84.56 215 ARG A N 1
ATOM 1755 C CA . ARG A 1 215 ? -26.870 -8.340 -5.978 1.00 84.56 215 ARG A CA 1
ATOM 1756 C C . ARG A 1 215 ? -25.411 -8.673 -6.313 1.00 84.56 215 ARG A C 1
ATOM 1758 O O . ARG A 1 215 ? -25.060 -8.786 -7.482 1.00 84.56 215 ARG A O 1
ATOM 1765 N N . GLY A 1 216 ? -24.603 -8.902 -5.279 1.00 82.44 216 GLY A N 1
ATOM 1766 C CA . GLY A 1 216 ? -23.184 -9.249 -5.409 1.00 82.44 216 GLY A CA 1
ATOM 1767 C C . GLY A 1 216 ? -22.231 -8.051 -5.420 1.00 82.44 216 GLY A C 1
ATOM 1768 O O . GLY A 1 216 ? -21.023 -8.256 -5.517 1.00 82.44 216 GLY A O 1
ATOM 1769 N N . GLU A 1 217 ? -22.737 -6.822 -5.296 1.00 86.31 217 GLU A N 1
ATOM 1770 C CA . GLU A 1 217 ? -21.894 -5.654 -5.038 1.00 86.31 217 GLU A CA 1
ATOM 1771 C C . GLU A 1 217 ? -21.471 -5.597 -3.568 1.00 86.31 217 GLU A C 1
ATOM 1773 O O . GLU A 1 217 ? -22.201 -6.011 -2.669 1.00 86.31 217 GLU A O 1
ATOM 1778 N N . ASN A 1 218 ? -20.278 -5.061 -3.324 1.00 86.31 218 ASN A N 1
ATOM 1779 C CA . ASN A 1 218 ? -19.760 -4.853 -1.980 1.00 86.31 218 ASN A CA 1
ATOM 1780 C C . ASN A 1 218 ? -20.150 -3.460 -1.472 1.00 86.31 218 ASN A C 1
ATOM 1782 O O . ASN A 1 218 ? -19.776 -2.457 -2.092 1.00 86.31 218 ASN A O 1
ATOM 1786 N N . GLY A 1 219 ? -20.827 -3.414 -0.322 1.00 87.38 219 GLY A N 1
ATOM 1787 C CA . GLY A 1 219 ? -21.251 -2.182 0.335 1.00 87.38 219 GLY A CA 1
ATOM 1788 C C . GLY A 1 219 ? -20.111 -1.204 0.580 1.00 87.38 219 GLY A C 1
ATOM 1789 O O . GLY A 1 219 ? -20.229 -0.036 0.223 1.00 87.38 219 GLY A O 1
ATOM 1790 N N . LEU A 1 220 ? -18.965 -1.687 1.067 1.00 89.19 220 LEU A N 1
ATOM 1791 C CA . LEU A 1 220 ? -17.797 -0.853 1.357 1.00 89.19 220 LEU A CA 1
ATOM 1792 C C . LEU A 1 220 ? -17.265 -0.133 0.110 1.00 89.19 220 LEU A C 1
ATOM 1794 O O . LEU A 1 220 ? -17.011 1.070 0.137 1.00 89.19 220 LEU A O 1
ATOM 1798 N N . VAL A 1 221 ? -17.084 -0.876 -0.985 1.00 88.69 221 VAL A N 1
ATOM 1799 C CA . VAL A 1 221 ? -16.499 -0.335 -2.222 1.00 88.69 221 VAL A CA 1
ATOM 1800 C C . VAL A 1 221 ? -17.462 0.657 -2.857 1.00 88.69 221 VAL A C 1
ATOM 1802 O O . VAL A 1 221 ? -17.067 1.779 -3.162 1.00 88.69 221 VAL A O 1
ATOM 1805 N N . LYS A 1 222 ? -18.738 0.277 -2.982 1.00 89.75 222 LYS A N 1
ATOM 1806 C CA . LYS A 1 222 ? -19.748 1.140 -3.594 1.00 89.75 222 LYS A CA 1
ATOM 1807 C C . LYS A 1 222 ? -20.003 2.393 -2.762 1.00 89.75 222 LYS A C 1
ATOM 1809 O O . LYS A 1 222 ? -20.208 3.464 -3.324 1.00 89.75 222 LYS A O 1
ATOM 1814 N N . PHE A 1 223 ? -19.948 2.279 -1.437 1.00 90.56 223 PHE A N 1
ATOM 1815 C CA . PHE A 1 223 ? -20.041 3.427 -0.548 1.00 90.56 223 PHE A CA 1
ATOM 1816 C C . PHE A 1 223 ? -18.839 4.363 -0.716 1.00 90.56 223 PHE A C 1
ATOM 1818 O O . PHE A 1 223 ? -19.029 5.562 -0.884 1.00 90.56 223 PHE A O 1
ATOM 1825 N N . GLY A 1 224 ? -17.614 3.833 -0.775 1.00 89.44 224 GLY A N 1
ATOM 1826 C CA . GLY A 1 224 ? -16.419 4.635 -1.060 1.00 89.44 224 GLY A CA 1
ATOM 1827 C C . GLY A 1 224 ? -16.486 5.365 -2.406 1.00 89.44 224 GLY A C 1
ATOM 1828 O O . GLY A 1 224 ? -16.154 6.548 -2.474 1.00 89.44 224 GLY A O 1
ATOM 1829 N N . ASP A 1 225 ? -16.970 4.688 -3.449 1.00 89.44 225 ASP A N 1
ATOM 1830 C CA . ASP A 1 225 ? -17.146 5.274 -4.782 1.00 89.44 225 ASP A CA 1
ATOM 1831 C C . ASP A 1 225 ? -18.300 6.296 -4.822 1.00 89.44 225 ASP A C 1
ATOM 1833 O O . ASP A 1 225 ? -18.233 7.284 -5.548 1.00 89.44 225 ASP A O 1
ATOM 1837 N N . PHE A 1 226 ? -19.358 6.106 -4.028 1.00 91.19 226 PHE A N 1
ATOM 1838 C CA . PHE A 1 226 ? -20.419 7.103 -3.852 1.00 91.19 226 PHE A CA 1
ATOM 1839 C C . PHE A 1 226 ? -19.873 8.375 -3.190 1.00 91.19 226 PHE A C 1
ATOM 1841 O O . PHE A 1 226 ? -20.117 9.483 -3.664 1.00 91.19 226 PHE A O 1
ATOM 1848 N N . LEU A 1 227 ? -19.055 8.219 -2.145 1.00 89.69 227 LEU A N 1
ATOM 1849 C CA . LEU A 1 227 ? -18.417 9.337 -1.453 1.00 89.69 227 LEU A CA 1
ATOM 1850 C C . LEU A 1 227 ? -17.377 10.075 -2.314 1.00 89.69 227 LEU A C 1
ATOM 1852 O O . LEU A 1 227 ? -17.053 11.223 -2.018 1.00 89.69 227 LEU A O 1
ATOM 1856 N N . SER A 1 228 ? -16.820 9.457 -3.360 1.00 89.00 228 SER A N 1
ATOM 1857 C CA . SER A 1 228 ? -15.869 10.125 -4.264 1.00 89.00 228 SER A CA 1
ATOM 1858 C C . SER A 1 228 ? -16.546 10.928 -5.380 1.00 89.00 228 SER A C 1
ATOM 1860 O O . SER A 1 228 ? -15.900 11.772 -6.005 1.00 89.00 228 SER A O 1
ATOM 1862 N N . GLN A 1 229 ? -17.840 10.705 -5.639 1.00 87.94 229 GLN A N 1
ATOM 1863 C CA . GLN A 1 229 ? -18.569 11.379 -6.722 1.00 87.94 229 GLN A CA 1
ATOM 1864 C C . GLN A 1 229 ? -18.838 12.869 -6.452 1.00 87.94 229 GLN A C 1
ATOM 1866 O O . GLN A 1 229 ? -19.127 13.597 -7.400 1.00 87.94 229 GLN A O 1
ATOM 1871 N N . ASN A 1 230 ? -18.690 13.349 -5.208 1.00 83.00 230 ASN A N 1
ATOM 1872 C CA . ASN A 1 230 ? -18.921 14.748 -4.810 1.00 83.00 230 ASN A CA 1
ATOM 1873 C C . ASN A 1 230 ? -20.297 15.299 -5.248 1.00 83.00 230 ASN A C 1
ATOM 1875 O O . ASN A 1 230 ? -20.433 16.476 -5.581 1.00 83.00 230 ASN A O 1
ATOM 1879 N N . THR A 1 231 ? -21.324 14.448 -5.261 1.00 91.38 231 THR A N 1
ATOM 1880 C CA . THR A 1 231 ? -22.726 14.855 -5.439 1.00 91.38 231 THR A CA 1
ATOM 1881 C C . THR A 1 231 ? -23.257 15.533 -4.174 1.00 91.38 231 THR A C 1
ATOM 1883 O O . THR A 1 231 ? -22.730 15.306 -3.082 1.00 91.38 231 THR A O 1
ATOM 1886 N N . GLU A 1 232 ? -24.322 16.333 -4.284 1.00 88.31 232 GLU A N 1
ATOM 1887 C CA . GLU A 1 232 ? -24.940 16.996 -3.121 1.00 88.31 232 GLU A CA 1
ATOM 1888 C C . GLU A 1 232 ? -25.333 15.993 -2.023 1.00 88.31 232 GLU A C 1
ATOM 1890 O O . GLU A 1 232 ? -25.043 16.210 -0.847 1.00 88.31 232 GLU A O 1
ATOM 1895 N N . GLU A 1 233 ? -25.890 14.843 -2.409 1.00 88.38 233 GLU A N 1
ATOM 1896 C CA . GLU A 1 233 ? -26.222 13.745 -1.494 1.00 88.38 233 GLU A CA 1
ATOM 1897 C C . GLU A 1 233 ? -24.975 13.179 -0.801 1.00 88.38 233 GLU A C 1
ATOM 1899 O O . GLU A 1 233 ? -24.967 13.009 0.419 1.00 88.38 233 GLU A O 1
ATOM 1904 N N . SER A 1 234 ? -23.887 12.947 -1.548 1.00 88.00 234 SER A N 1
ATOM 1905 C CA . SER A 1 234 ? -22.635 12.438 -0.973 1.00 88.00 234 SER A CA 1
ATOM 1906 C C . SER A 1 234 ? -22.025 13.411 0.041 1.00 88.00 234 SER A C 1
ATOM 1908 O O . SER A 1 234 ? -21.517 12.981 1.074 1.00 88.00 234 SER A O 1
ATOM 1910 N N . LEU A 1 235 ? -22.139 14.723 -0.192 1.00 88.31 235 LEU A N 1
ATOM 1911 C CA . LEU A 1 235 ? -21.648 15.756 0.722 1.00 88.31 235 LEU A CA 1
ATOM 1912 C C . LEU A 1 235 ? -22.477 15.822 2.010 1.00 88.31 235 LEU A C 1
ATOM 1914 O O . LEU A 1 235 ? -21.915 15.975 3.095 1.00 88.31 235 LEU A O 1
ATOM 1918 N N . LEU A 1 236 ? -23.801 15.665 1.916 1.00 89.19 236 LEU A N 1
ATOM 1919 C CA . LEU A 1 236 ? -24.668 15.559 3.093 1.00 89.19 236 LEU A CA 1
ATOM 1920 C C . LEU A 1 236 ? -24.304 14.333 3.934 1.00 89.19 236 LEU A C 1
ATOM 1922 O O . LEU A 1 236 ? -24.151 14.441 5.153 1.00 89.19 236 LEU A O 1
ATOM 1926 N N . VAL A 1 237 ? -24.093 13.189 3.277 1.00 89.75 237 VAL A N 1
ATOM 1927 C CA . VAL A 1 237 ? -23.664 11.958 3.943 1.00 89.75 237 VAL A CA 1
ATOM 1928 C C . VAL A 1 237 ? -22.290 12.142 4.590 1.00 89.75 237 VAL A C 1
ATOM 1930 O O . VAL A 1 237 ? -22.151 11.820 5.766 1.00 89.75 237 VAL A O 1
ATOM 1933 N N . LEU A 1 238 ? -21.308 12.741 3.906 1.00 89.00 238 LEU A N 1
ATOM 1934 C CA . LEU A 1 238 ? -19.985 13.043 4.475 1.00 89.00 238 LEU A CA 1
ATOM 1935 C C . LEU A 1 238 ? -20.070 13.933 5.714 1.00 89.00 238 LEU A C 1
ATOM 1937 O O . LEU A 1 238 ? -19.438 13.638 6.727 1.00 89.00 238 LEU A O 1
ATOM 1941 N N . ASN A 1 239 ? -20.872 14.996 5.662 1.00 89.19 239 ASN A N 1
ATOM 1942 C CA . ASN A 1 239 ? -21.055 15.891 6.802 1.00 89.19 239 ASN A CA 1
ATOM 1943 C C . ASN A 1 239 ? -21.670 15.154 7.997 1.00 89.19 239 ASN A C 1
ATOM 1945 O O . ASN A 1 239 ? -21.185 15.293 9.121 1.00 89.19 239 ASN A O 1
ATOM 1949 N N . SER A 1 240 ? -22.693 14.329 7.757 1.00 87.94 240 SER A N 1
ATOM 1950 C CA . SER A 1 240 ? -23.308 13.514 8.811 1.00 87.94 240 SER A CA 1
ATOM 1951 C C . SER A 1 240 ? -22.343 12.466 9.379 1.00 87.94 240 SER A C 1
ATOM 1953 O O . SER A 1 240 ? -22.308 12.236 10.586 1.00 87.94 240 SER A O 1
ATOM 1955 N N . LEU A 1 241 ? -21.502 11.877 8.527 1.00 88.81 241 LEU A N 1
ATOM 1956 C CA . LEU A 1 241 ? -20.511 10.874 8.894 1.00 88.81 241 LEU A CA 1
ATOM 1957 C C . LEU A 1 241 ? -19.413 11.482 9.770 1.00 88.81 241 LEU A C 1
ATOM 1959 O O . LEU A 1 241 ? -19.085 10.912 10.807 1.00 88.81 241 LEU A O 1
ATOM 1963 N N . ASN A 1 242 ? -18.923 12.675 9.424 1.00 87.44 242 ASN A N 1
ATOM 1964 C CA . ASN A 1 242 ? -17.959 13.413 10.242 1.00 87.44 242 ASN A CA 1
ATOM 1965 C C . ASN A 1 242 ? -18.523 13.730 11.635 1.00 87.44 242 ASN A C 1
ATOM 1967 O O . ASN A 1 242 ? -17.877 13.429 12.633 1.00 87.44 242 ASN A O 1
ATOM 1971 N N . GLN A 1 243 ? -19.761 14.232 11.721 1.00 87.69 243 GLN A N 1
ATOM 1972 C CA . GLN A 1 243 ? -20.412 14.499 13.011 1.00 87.69 243 GLN A CA 1
ATOM 1973 C C . GLN A 1 243 ? -20.529 13.240 13.878 1.00 87.69 243 GLN A C 1
ATOM 1975 O O . GLN A 1 243 ? -20.301 13.287 15.089 1.00 87.69 243 GLN A O 1
ATOM 1980 N N . LYS A 1 244 ? -20.862 12.099 13.266 1.00 86.12 244 LYS A N 1
ATOM 1981 C CA . LYS A 1 244 ? -20.950 10.817 13.973 1.00 86.12 244 LYS A CA 1
ATOM 1982 C C . LYS A 1 244 ? -19.589 10.328 14.450 1.00 86.12 244 LYS A C 1
ATOM 1984 O O . LYS A 1 244 ? -19.478 9.911 15.602 1.00 86.12 244 LYS A O 1
ATOM 1989 N N . ILE A 1 245 ? -18.555 10.425 13.616 1.00 84.62 245 ILE A N 1
ATOM 1990 C CA . ILE A 1 245 ? -17.181 10.094 14.013 1.00 84.62 245 ILE A CA 1
ATOM 1991 C C . ILE A 1 245 ? -16.754 10.950 15.208 1.00 84.62 245 ILE A C 1
ATOM 1993 O O . ILE A 1 245 ? -16.278 10.400 16.201 1.00 84.62 245 ILE A O 1
ATOM 1997 N N . ASP A 1 246 ? -16.972 12.264 15.152 1.00 83.88 246 ASP A N 1
ATOM 1998 C CA . ASP A 1 246 ? -16.616 13.181 16.238 1.00 83.88 246 ASP A CA 1
ATOM 1999 C C . ASP A 1 246 ? -17.370 12.841 17.529 1.00 83.88 246 ASP A C 1
ATOM 2001 O O . ASP A 1 246 ? -16.783 12.812 18.613 1.00 83.88 246 ASP A O 1
ATOM 2005 N N . SER A 1 247 ? -18.660 12.503 17.422 1.00 82.75 247 SER A N 1
ATOM 2006 C CA . SER A 1 247 ? -19.469 12.099 18.576 1.00 82.75 247 SER A CA 1
ATOM 2007 C C . SER A 1 247 ? -18.931 10.841 19.268 1.00 82.75 247 SER A C 1
ATOM 2009 O O . SER A 1 247 ? -18.880 10.805 20.498 1.00 82.75 247 SER A O 1
ATOM 2011 N N . LEU A 1 248 ? -18.444 9.861 18.496 1.00 78.81 248 LEU A N 1
ATOM 2012 C CA . LEU A 1 248 ? -17.846 8.629 19.018 1.00 78.81 248 LEU A CA 1
ATOM 2013 C C . LEU A 1 248 ? -16.487 8.879 19.678 1.00 78.81 248 LEU A C 1
ATOM 2015 O O . LEU A 1 248 ? -16.146 8.269 20.689 1.00 78.81 248 LEU A O 1
ATOM 2019 N N . VAL A 1 249 ? -15.691 9.797 19.127 1.00 76.69 249 VAL A N 1
ATOM 2020 C CA . VAL A 1 249 ? -14.423 10.192 19.754 1.00 76.69 249 VAL A CA 1
ATOM 2021 C C . VAL A 1 249 ? -14.691 10.847 21.112 1.00 76.69 249 VAL A C 1
ATOM 2023 O O . VAL A 1 249 ? -14.018 10.531 22.094 1.00 76.69 249 VAL A O 1
ATOM 2026 N N . ILE A 1 250 ? -15.708 11.708 21.192 1.00 75.94 250 ILE A N 1
ATOM 2027 C CA . ILE A 1 250 ? -16.094 12.386 22.434 1.00 75.94 250 ILE A CA 1
ATOM 2028 C C . ILE A 1 250 ? -16.667 11.397 23.462 1.00 75.94 250 ILE A C 1
ATOM 2030 O O . ILE A 1 250 ? -16.355 11.526 24.649 1.00 75.94 250 ILE A O 1
ATOM 2034 N N . SER A 1 251 ? -17.483 10.417 23.054 1.00 73.31 251 SER A N 1
ATOM 2035 C CA . SER A 1 251 ? -18.014 9.402 23.978 1.00 73.31 251 SER A CA 1
ATOM 2036 C C . SER A 1 251 ? -16.898 8.538 24.560 1.00 73.31 251 SER A C 1
ATOM 2038 O O . SER A 1 251 ? -16.808 8.416 25.779 1.00 73.31 251 SER A O 1
ATOM 2040 N N . ASN A 1 252 ? -15.974 8.054 23.726 1.00 72.00 252 ASN A N 1
ATOM 2041 C CA . ASN A 1 252 ? -14.860 7.216 24.181 1.00 72.00 252 ASN A CA 1
ATOM 2042 C C . ASN A 1 252 ? -13.922 7.970 25.142 1.00 72.00 252 ASN A C 1
ATOM 2044 O O . ASN A 1 252 ? -13.439 7.415 26.131 1.00 72.00 252 ASN A O 1
ATOM 2048 N N . GLN A 1 253 ? -13.686 9.265 24.902 1.00 71.62 253 GLN A N 1
ATOM 2049 C CA . GLN A 1 253 ? -12.932 10.103 25.838 1.00 71.62 253 GLN A CA 1
ATOM 2050 C C . GLN A 1 253 ? -13.656 10.265 27.179 1.00 71.62 253 GLN A C 1
ATOM 2052 O O . GLN A 1 253 ? -13.017 10.174 28.225 1.00 71.62 253 GLN A O 1
ATOM 2057 N N . LYS A 1 254 ? -14.978 10.458 27.184 1.00 70.50 254 LYS A N 1
ATOM 2058 C CA . LYS A 1 254 ? -15.750 10.544 28.433 1.00 70.50 254 LYS A CA 1
ATOM 2059 C C . LYS A 1 254 ? -15.728 9.232 29.212 1.00 70.50 254 LYS A C 1
ATOM 2061 O O . LYS A 1 254 ? -15.453 9.270 30.406 1.00 70.50 254 LYS A O 1
ATOM 2066 N N . GLU A 1 255 ? -15.919 8.100 28.54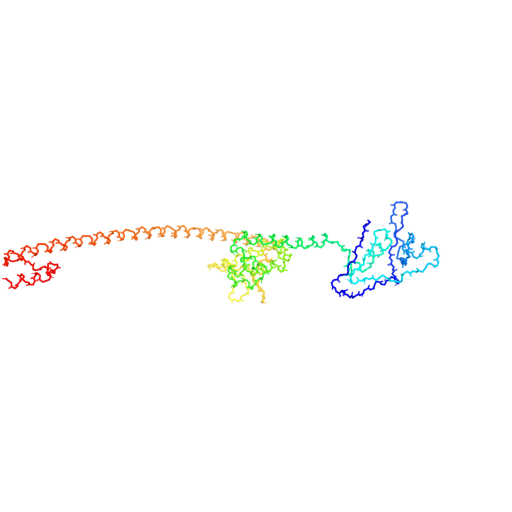1 1.00 70.12 255 GLU A N 1
ATOM 2067 C CA . GLU A 1 255 ? -15.892 6.774 29.170 1.00 70.12 255 GLU A CA 1
ATOM 2068 C C . GLU A 1 255 ? -14.523 6.453 29.784 1.00 70.12 255 GLU A C 1
ATOM 2070 O O . GLU A 1 255 ? -14.461 5.972 30.912 1.00 70.12 255 GLU A O 1
ATOM 2075 N N . SER A 1 256 ? -13.415 6.790 29.109 1.00 71.06 256 SER A N 1
ATOM 2076 C CA . SER A 1 256 ? -12.064 6.624 29.681 1.00 71.06 256 SER A CA 1
ATOM 2077 C C . SER A 1 256 ? -11.793 7.528 30.895 1.00 71.06 256 SER A C 1
ATOM 2079 O O . SER A 1 256 ? -11.121 7.137 31.853 1.00 71.06 256 SER A O 1
ATOM 2081 N N . ILE A 1 257 ? -12.337 8.749 30.900 1.00 75.44 257 ILE A N 1
ATOM 2082 C CA . ILE A 1 257 ? -12.238 9.652 32.052 1.00 75.44 257 ILE A CA 1
ATOM 2083 C C . ILE A 1 257 ? -13.086 9.121 33.213 1.00 75.44 257 ILE A C 1
ATOM 2085 O O . ILE A 1 257 ? -12.663 9.193 34.365 1.00 75.44 257 ILE A O 1
ATOM 2089 N N . GLU A 1 258 ? -14.269 8.588 32.932 1.00 75.06 258 GLU A N 1
ATOM 2090 C CA . GLU A 1 258 ? -15.187 8.061 33.938 1.00 75.06 258 GLU A CA 1
ATOM 2091 C C . GLU A 1 258 ? -14.672 6.752 34.549 1.00 75.06 258 GLU A C 1
ATOM 2093 O O . GLU A 1 258 ? -14.656 6.623 35.773 1.00 75.06 258 GLU A O 1
ATOM 2098 N N . SER A 1 259 ? -14.115 5.845 33.741 1.00 72.94 259 SER A N 1
ATOM 2099 C CA . SER A 1 259 ? -13.465 4.622 34.227 1.00 72.94 259 SER A CA 1
ATOM 2100 C C . SER A 1 259 ? -12.251 4.927 35.106 1.00 72.94 259 SER A C 1
ATOM 2102 O O . SER A 1 259 ? -12.141 4.382 36.200 1.00 72.94 259 SER A O 1
ATOM 2104 N N . SER A 1 260 ? -11.396 5.878 34.716 1.00 77.00 260 SER A N 1
ATOM 2105 C CA . SER A 1 260 ? -10.249 6.279 35.545 1.00 77.00 260 SER A CA 1
ATOM 2106 C C . SER A 1 260 ? -10.651 6.954 36.868 1.00 77.00 260 SER A C 1
ATOM 2108 O O . SER A 1 260 ? -9.919 6.862 37.857 1.00 77.00 260 SER A O 1
ATOM 2110 N N . LYS A 1 261 ? -11.812 7.623 36.922 1.00 83.81 261 LYS A N 1
ATOM 2111 C CA . LYS A 1 261 ? -12.386 8.156 38.171 1.00 83.81 261 LYS A CA 1
ATOM 2112 C C . LYS A 1 261 ? -12.932 7.033 39.052 1.00 83.81 261 LYS A C 1
ATOM 2114 O O . LYS A 1 261 ? -12.585 6.982 40.229 1.00 83.81 261 LYS A O 1
ATOM 2119 N N . LEU A 1 262 ? -13.702 6.112 38.474 1.00 81.94 262 LEU A N 1
ATOM 2120 C CA . LEU A 1 262 ? -14.238 4.930 39.156 1.00 81.94 262 LEU A CA 1
ATOM 2121 C C . LEU A 1 262 ? -13.128 4.022 39.702 1.00 81.94 262 LEU A C 1
ATOM 2123 O O . LEU A 1 262 ? -13.267 3.456 40.782 1.00 81.94 262 LEU A O 1
ATOM 2127 N N . GLU A 1 263 ? -12.011 3.875 38.992 1.00 83.62 263 GLU A N 1
ATOM 2128 C CA . GLU A 1 263 ? -10.853 3.105 39.460 1.00 83.62 263 GLU A CA 1
ATOM 2129 C C . GLU A 1 263 ? -10.186 3.748 40.681 1.00 83.62 263 GLU A C 1
ATOM 2131 O O . GLU A 1 263 ? -9.827 3.040 41.625 1.00 83.62 263 GLU A O 1
ATOM 2136 N N . LYS A 1 264 ? -10.066 5.082 40.701 1.00 85.19 264 LYS A N 1
ATOM 2137 C CA . LYS A 1 264 ? -9.550 5.824 41.862 1.00 85.19 264 LYS A CA 1
ATOM 2138 C C . LYS A 1 264 ? -10.484 5.701 43.064 1.00 85.19 264 LYS A C 1
ATOM 2140 O O . LYS A 1 264 ? -10.020 5.367 44.149 1.00 85.19 264 LYS A O 1
ATOM 2145 N N . GLU A 1 265 ? -11.785 5.873 42.857 1.00 85.00 265 GLU A N 1
ATOM 2146 C CA . GLU A 1 265 ? -12.796 5.743 43.912 1.00 85.00 265 GLU A CA 1
ATOM 2147 C C . GLU A 1 265 ? -12.840 4.315 44.487 1.00 85.00 265 GLU A C 1
ATOM 2149 O O . GLU A 1 265 ? -12.815 4.118 45.702 1.00 85.00 265 GLU A O 1
ATOM 2154 N N . ASN A 1 266 ? -12.785 3.289 43.633 1.00 82.06 266 ASN A N 1
ATOM 2155 C CA . ASN A 1 266 ? -12.709 1.896 44.080 1.00 82.06 266 ASN A CA 1
ATOM 2156 C C . ASN A 1 266 ? -11.406 1.581 44.830 1.00 82.06 266 ASN A C 1
ATOM 2158 O O . ASN A 1 266 ? -11.411 0.768 45.759 1.00 82.06 266 ASN A O 1
ATOM 2162 N N . ALA A 1 267 ? -10.283 2.192 44.446 1.00 87.00 267 ALA A N 1
ATOM 2163 C CA . ALA A 1 267 ? -9.021 2.043 45.165 1.00 87.00 267 ALA A CA 1
ATOM 2164 C C . ALA A 1 267 ? -9.081 2.693 46.558 1.00 87.00 267 ALA A C 1
ATOM 2166 O O . ALA A 1 267 ? -8.607 2.099 47.530 1.00 87.00 267 ALA A O 1
ATOM 2167 N N . GLU A 1 268 ? -9.707 3.866 46.671 1.00 88.81 268 GLU A N 1
ATOM 2168 C CA . GLU A 1 268 ? -9.917 4.573 47.938 1.00 88.81 268 GLU A CA 1
ATOM 2169 C C . GLU A 1 268 ? -10.845 3.792 48.880 1.00 88.81 268 GLU A C 1
ATOM 2171 O O . GLU A 1 268 ? -10.462 3.524 50.021 1.00 88.81 268 GLU A O 1
ATOM 2176 N N . LEU A 1 269 ? -11.990 3.306 48.388 1.00 87.94 269 LEU A N 1
ATOM 2177 C CA . LEU A 1 269 ? -12.918 2.470 49.163 1.00 87.94 269 LEU A CA 1
ATOM 2178 C C . LEU A 1 269 ? -12.260 1.170 49.647 1.00 87.94 269 LEU A C 1
ATOM 2180 O O . LEU A 1 269 ? -12.435 0.761 50.796 1.00 87.94 269 LEU A O 1
ATOM 2184 N N . ARG A 1 270 ? -11.445 0.520 48.804 1.00 87.00 270 ARG A N 1
ATOM 2185 C CA . ARG A 1 270 ? -10.673 -0.670 49.209 1.00 87.00 270 ARG A CA 1
ATOM 2186 C C . ARG A 1 270 ? -9.644 -0.346 50.292 1.00 87.00 270 ARG A C 1
ATOM 2188 O O . ARG A 1 270 ? -9.453 -1.151 51.205 1.00 87.00 270 ARG A O 1
ATOM 2195 N N . ALA A 1 271 ? -8.994 0.815 50.218 1.00 86.50 271 ALA A N 1
ATOM 2196 C CA . ALA A 1 271 ? -8.056 1.261 51.243 1.00 86.50 271 ALA A CA 1
ATOM 2197 C C . ALA A 1 271 ? -8.763 1.582 52.571 1.00 86.50 271 ALA A C 1
ATOM 2199 O O . ALA A 1 271 ? -8.229 1.276 53.639 1.00 86.50 271 ALA A O 1
ATOM 2200 N N . GLU A 1 272 ? -9.963 2.159 52.524 1.00 89.00 272 GLU A N 1
ATOM 2201 C CA . GLU A 1 272 ? -10.780 2.455 53.702 1.00 89.00 272 GLU A CA 1
ATOM 2202 C C . GLU A 1 272 ? -11.307 1.182 54.377 1.00 89.00 272 GLU A C 1
ATOM 2204 O O . GLU A 1 272 ? -11.122 1.003 55.582 1.00 89.00 272 GLU A O 1
ATOM 2209 N N . LEU A 1 273 ? -11.831 0.226 53.605 1.00 84.31 273 LEU A N 1
ATOM 2210 C CA . LEU A 1 273 ? -12.238 -1.086 54.121 1.00 84.31 273 LEU A CA 1
ATOM 2211 C C . LEU A 1 273 ? -11.069 -1.839 54.771 1.00 84.31 273 LEU A C 1
ATOM 2213 O O . LEU A 1 273 ? -11.232 -2.439 55.833 1.00 84.31 273 LEU A O 1
ATOM 2217 N N . ALA A 1 274 ? -9.869 -1.770 54.187 1.00 84.25 274 ALA A N 1
ATOM 2218 C CA . ALA A 1 274 ? -8.674 -2.375 54.771 1.00 84.25 274 ALA A CA 1
ATOM 2219 C C . ALA A 1 274 ? -8.249 -1.700 56.090 1.00 84.25 274 ALA A C 1
ATOM 2221 O O . ALA A 1 274 ? -7.742 -2.373 56.991 1.00 84.25 274 ALA A O 1
ATOM 2222 N N . LYS A 1 275 ? -8.455 -0.382 56.231 1.00 85.75 275 LYS A N 1
ATOM 2223 C CA . LYS A 1 275 ? -8.229 0.339 57.496 1.00 85.75 275 LYS A CA 1
ATOM 2224 C C . LYS A 1 275 ? -9.250 -0.074 58.555 1.00 85.75 275 LYS A C 1
ATOM 2226 O O . LYS A 1 275 ? -8.842 -0.387 59.671 1.00 85.75 275 LYS A O 1
ATOM 2231 N N . LEU A 1 276 ? -10.531 -0.159 58.196 1.00 81.69 276 LEU A N 1
ATOM 2232 C CA . LEU A 1 276 ? -11.601 -0.590 59.102 1.00 81.69 276 LEU A CA 1
ATOM 2233 C C . LEU A 1 276 ? -11.415 -2.041 59.566 1.00 81.69 276 LEU A C 1
ATOM 2235 O O . LEU A 1 276 ? -11.533 -2.315 60.754 1.00 81.69 276 LEU A O 1
ATOM 2239 N N . GLN A 1 277 ? -11.025 -2.958 58.674 1.00 76.94 277 GLN A N 1
ATOM 2240 C CA . GLN A 1 277 ? -10.725 -4.350 59.039 1.00 76.94 277 GLN A CA 1
ATOM 2241 C C . GLN A 1 277 ? -9.506 -4.489 59.961 1.00 76.94 277 GLN A C 1
ATOM 2243 O O . GLN A 1 277 ? -9.454 -5.383 60.809 1.00 76.94 277 GLN A O 1
ATOM 2248 N N . LYS A 1 278 ? -8.496 -3.624 59.803 1.00 73.75 278 LYS A N 1
ATOM 2249 C CA . LYS A 1 278 ? -7.357 -3.573 60.730 1.00 73.75 278 LYS A CA 1
ATOM 2250 C C . LYS A 1 278 ? -7.774 -3.014 62.085 1.00 73.75 278 LYS A C 1
ATOM 2252 O O . LYS A 1 278 ? -7.372 -3.568 63.100 1.00 73.75 278 LYS A O 1
ATOM 2257 N N . GLN A 1 279 ? -8.602 -1.971 62.108 1.00 69.75 279 GLN A N 1
ATOM 2258 C CA . GLN A 1 279 ? -9.137 -1.409 63.348 1.00 69.75 279 GLN A CA 1
ATOM 2259 C C . GLN A 1 279 ? -10.022 -2.413 64.095 1.00 69.75 279 GLN A C 1
ATOM 2261 O O . GLN A 1 279 ? -9.845 -2.567 65.297 1.00 69.75 279 GLN A O 1
ATOM 2266 N N . SER A 1 280 ? -10.879 -3.166 63.395 1.00 60.69 280 SER A N 1
ATOM 2267 C CA . SER A 1 280 ? -11.733 -4.189 64.011 1.00 60.69 280 SER A CA 1
ATOM 2268 C C . SER A 1 280 ? -10.945 -5.382 64.565 1.00 60.69 280 SER A C 1
ATOM 2270 O O . SER A 1 280 ? -11.325 -5.953 65.583 1.00 60.69 280 SER A O 1
ATOM 2272 N N . LYS A 1 281 ? -9.830 -5.766 63.923 1.00 58.72 281 LYS A N 1
ATOM 2273 C CA . LYS A 1 281 ? -8.928 -6.801 64.459 1.00 58.72 281 LYS A CA 1
ATOM 2274 C C . LYS A 1 281 ? -8.212 -6.331 65.723 1.00 58.72 281 LYS A C 1
ATOM 2276 O O . LYS A 1 281 ? -8.172 -7.067 66.696 1.00 58.72 281 LYS A O 1
ATOM 2281 N N . VAL A 1 282 ? -7.716 -5.093 65.729 1.00 56.94 282 VAL A N 1
ATOM 2282 C CA . VAL A 1 282 ? -7.039 -4.517 66.899 1.00 56.94 282 VAL A CA 1
ATOM 2283 C C . VAL A 1 282 ? -8.006 -4.340 68.075 1.00 56.94 282 VAL A C 1
ATOM 2285 O O . VAL A 1 282 ? -7.627 -4.616 69.210 1.00 56.94 282 VAL A O 1
ATOM 2288 N N . SER A 1 283 ? -9.261 -3.939 67.838 1.00 54.31 283 SER A N 1
ATOM 2289 C CA . SER A 1 283 ? -10.255 -3.820 68.913 1.00 54.31 283 SER A CA 1
ATOM 2290 C C . SER A 1 283 ? -10.672 -5.174 69.494 1.00 54.31 283 SER A C 1
ATOM 2292 O O . SER A 1 283 ? -10.802 -5.275 70.711 1.00 54.31 283 SER A O 1
ATOM 2294 N N . ASN A 1 284 ? -10.817 -6.215 68.665 1.00 56.59 284 ASN A N 1
ATOM 2295 C CA . ASN A 1 284 ? -11.154 -7.557 69.149 1.00 56.59 284 ASN A CA 1
ATOM 2296 C C . ASN A 1 284 ? -9.992 -8.204 69.916 1.00 56.59 284 ASN A C 1
ATOM 2298 O O . ASN A 1 284 ? -10.219 -8.724 71.002 1.00 56.59 284 ASN A O 1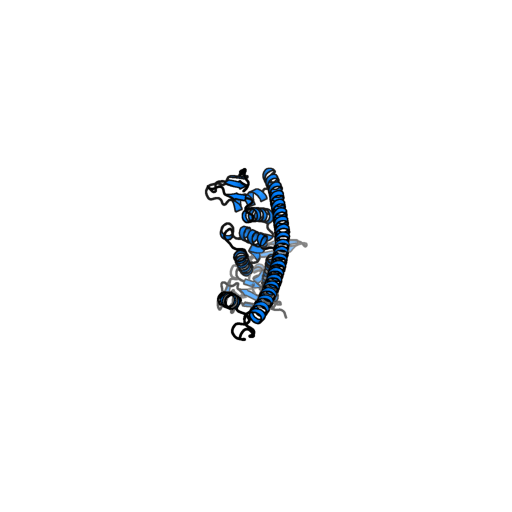
ATOM 2302 N N . ASP A 1 285 ? -8.752 -8.091 69.424 1.00 55.47 285 ASP A N 1
ATOM 2303 C CA . ASP A 1 285 ? -7.574 -8.620 70.132 1.00 55.47 285 ASP A CA 1
ATOM 2304 C C . ASP A 1 285 ? -7.374 -7.933 71.497 1.00 55.47 285 ASP A C 1
ATOM 2306 O O . ASP A 1 285 ? -6.946 -8.567 72.460 1.00 55.47 285 ASP A O 1
ATOM 2310 N N . THR A 1 286 ? -7.715 -6.643 71.603 1.00 57.69 286 THR A N 1
ATOM 2311 C CA . THR A 1 286 ? -7.617 -5.898 72.870 1.00 57.69 286 THR A CA 1
ATOM 2312 C C . THR A 1 286 ? -8.722 -6.309 73.849 1.00 57.69 286 THR A C 1
ATOM 2314 O O . THR A 1 286 ? -8.442 -6.487 75.030 1.00 57.69 286 THR A O 1
ATOM 2317 N N . GLN A 1 287 ? -9.958 -6.508 73.372 1.00 58.78 287 GLN A N 1
ATOM 2318 C CA . GLN A 1 287 ? -11.076 -6.957 74.212 1.00 58.78 287 GLN A CA 1
ATOM 2319 C C . GLN A 1 287 ? -10.894 -8.398 74.711 1.00 58.78 287 GLN A C 1
ATOM 2321 O O . GLN A 1 287 ? -11.128 -8.669 75.889 1.00 58.78 287 GLN A O 1
ATOM 2326 N N . GLU A 1 288 ? -10.414 -9.306 73.855 1.00 59.62 288 GLU A N 1
ATOM 2327 C CA . GLU A 1 288 ? -10.125 -10.692 74.242 1.00 59.62 288 GLU A CA 1
ATOM 2328 C C . GLU A 1 288 ? -8.987 -10.771 75.271 1.00 59.62 288 GLU A C 1
ATOM 2330 O O . GLU A 1 288 ? -9.064 -11.563 76.209 1.00 59.62 288 GLU A O 1
ATOM 2335 N N . GLN A 1 289 ? -7.958 -9.922 75.158 1.00 61.78 289 GLN A N 1
ATOM 2336 C CA . GLN A 1 289 ? -6.882 -9.854 76.154 1.00 61.78 289 GLN A CA 1
ATOM 2337 C C . GLN A 1 289 ? -7.381 -9.352 77.514 1.00 61.78 289 GLN A C 1
ATOM 2339 O O . GLN A 1 289 ? -7.049 -9.966 78.529 1.00 61.78 289 GLN A O 1
ATOM 2344 N N . THR A 1 290 ? -8.229 -8.318 77.542 1.00 65.94 290 THR A N 1
ATOM 2345 C CA . THR A 1 290 ? -8.821 -7.824 78.797 1.00 65.94 290 THR A CA 1
ATOM 2346 C C . THR A 1 290 ? -9.759 -8.847 79.443 1.00 65.94 290 THR A C 1
ATOM 2348 O O . THR A 1 290 ? -9.670 -9.076 80.646 1.00 65.94 290 THR A O 1
ATOM 2351 N N . GLU A 1 291 ? -10.593 -9.548 78.663 1.00 74.19 291 GLU A N 1
ATOM 2352 C CA . GLU A 1 291 ? -11.507 -10.568 79.203 1.00 74.19 291 GLU A CA 1
ATOM 2353 C C . GLU A 1 291 ? -10.737 -11.795 79.737 1.00 74.19 291 GLU A C 1
ATOM 2355 O O . GLU A 1 291 ? -11.100 -12.380 80.760 1.00 74.19 291 GLU A O 1
ATOM 2360 N N . ILE A 1 292 ? -9.630 -12.178 79.087 1.00 76.19 292 ILE A N 1
ATOM 2361 C CA . ILE A 1 292 ? -8.755 -13.270 79.544 1.00 76.19 292 ILE A CA 1
ATOM 2362 C C . ILE A 1 292 ? -8.042 -12.917 80.852 1.00 76.19 292 ILE A C 1
ATOM 2364 O O . ILE A 1 292 ? -7.887 -13.788 81.712 1.00 76.19 292 ILE A O 1
ATOM 2368 N N . GLU A 1 293 ? -7.581 -11.677 81.007 1.00 78.50 293 GLU A N 1
ATOM 2369 C CA . GLU A 1 293 ? -6.919 -11.219 82.231 1.00 78.50 293 GLU A CA 1
ATOM 2370 C C . GLU A 1 293 ? -7.886 -11.195 83.420 1.00 78.50 293 GLU A C 1
ATOM 2372 O O . GLU A 1 293 ? -7.579 -11.800 84.451 1.00 78.50 293 GLU A O 1
ATOM 2377 N N . GLU A 1 294 ? -9.093 -10.650 83.243 1.00 79.06 294 GLU A N 1
ATOM 2378 C CA . GLU A 1 294 ? -10.139 -10.643 84.276 1.00 79.06 294 GLU A CA 1
ATOM 2379 C C . GLU A 1 294 ? -10.532 -12.066 84.719 1.00 79.06 294 GLU A C 1
ATOM 2381 O O . GLU A 1 294 ? -10.674 -12.350 85.912 1.00 79.06 294 GLU A O 1
ATOM 2386 N N . LEU A 1 295 ? -10.648 -13.015 83.783 1.00 79.81 295 LEU A N 1
ATOM 2387 C CA . LEU A 1 295 ? -10.987 -14.409 84.104 1.00 79.81 295 LEU A CA 1
ATOM 2388 C C . LEU A 1 295 ? -9.869 -15.146 84.856 1.00 79.81 295 LEU A C 1
ATOM 2390 O O . LEU A 1 295 ? -10.147 -16.032 85.672 1.00 79.81 295 LEU A O 1
ATOM 2394 N N . ARG A 1 296 ? -8.599 -14.802 84.610 1.00 79.88 296 ARG A N 1
ATOM 2395 C CA . ARG A 1 296 ? -7.458 -15.368 85.350 1.00 79.88 296 ARG A CA 1
ATOM 2396 C C . ARG A 1 296 ? -7.415 -14.866 86.787 1.00 79.88 296 ARG A C 1
ATOM 2398 O O . ARG A 1 296 ? -7.089 -15.654 87.678 1.00 79.88 296 ARG A O 1
ATOM 2405 N N . GLU A 1 297 ? -7.736 -13.593 87.005 1.00 81.56 297 GLU A N 1
ATOM 2406 C CA . GLU A 1 297 ? -7.842 -13.011 88.345 1.00 81.56 297 GLU A CA 1
ATOM 2407 C C . GLU A 1 297 ? -8.980 -13.663 89.133 1.00 81.56 297 GLU A C 1
ATOM 2409 O O . GLU A 1 297 ? -8.746 -14.169 90.232 1.00 81.56 297 GLU A O 1
ATOM 2414 N N . GLN A 1 298 ? -10.161 -13.808 88.525 1.00 81.12 298 GLN A N 1
ATOM 2415 C CA . GLN A 1 298 ? -11.293 -14.504 89.149 1.00 81.12 298 GLN A CA 1
ATOM 2416 C C . GLN A 1 298 ? -10.964 -15.960 89.512 1.00 81.12 298 GLN A C 1
ATOM 2418 O O . GLN A 1 298 ? -11.345 -16.449 90.577 1.00 81.12 298 GLN A O 1
ATOM 2423 N N . TYR A 1 299 ? -10.228 -16.674 88.655 1.00 79.44 299 TYR A N 1
ATOM 2424 C CA . TYR A 1 299 ? -9.785 -18.041 88.946 1.00 79.44 299 TYR A CA 1
ATOM 2425 C C . TYR A 1 299 ? -8.808 -18.103 90.125 1.00 79.44 299 TYR A C 1
ATOM 2427 O O . TYR A 1 299 ? -8.896 -19.014 90.956 1.00 79.44 299 TYR A O 1
ATOM 2435 N N . LEU A 1 300 ? -7.888 -17.140 90.211 1.00 82.81 300 LEU A N 1
ATOM 2436 C CA . LEU A 1 300 ? -6.921 -17.050 91.299 1.00 82.81 300 LEU A CA 1
ATOM 2437 C C . LEU A 1 300 ? -7.611 -16.771 92.639 1.00 82.81 300 LEU A C 1
ATOM 2439 O O . LEU A 1 300 ? -7.268 -17.418 93.628 1.00 82.81 300 LEU A O 1
ATOM 2443 N N . GLU A 1 301 ? -8.598 -15.873 92.660 1.00 81.94 301 GLU A N 1
ATOM 2444 C CA . GLU A 1 301 ? -9.387 -15.564 93.858 1.00 81.94 301 GLU A CA 1
ATOM 2445 C C . GLU A 1 301 ? -10.196 -16.769 94.347 1.00 81.94 301 GLU A C 1
ATOM 2447 O O . GLU A 1 301 ? -10.189 -17.075 95.539 1.00 81.94 301 GLU A O 1
ATOM 2452 N N . LYS A 1 302 ? -10.854 -17.498 93.435 1.00 80.50 302 LYS A N 1
ATOM 2453 C CA . LYS A 1 302 ? -11.712 -18.638 93.799 1.00 80.50 302 LYS A CA 1
ATOM 2454 C C . LYS A 1 302 ? -10.942 -19.892 94.212 1.00 80.50 302 LYS A C 1
ATOM 2456 O O . LYS A 1 302 ? -11.396 -20.628 95.082 1.00 80.50 302 LYS A O 1
ATOM 2461 N N . THR A 1 303 ? -9.808 -20.179 93.569 1.00 75.81 303 THR A N 1
ATOM 2462 C CA . THR A 1 303 ? -9.094 -21.461 93.745 1.00 75.81 303 THR A CA 1
ATOM 2463 C C . THR A 1 303 ? -7.794 -21.343 94.544 1.00 75.81 303 THR A C 1
ATOM 2465 O O . THR A 1 303 ? -7.206 -22.361 94.921 1.00 75.81 303 THR A O 1
ATOM 2468 N N . GLY A 1 304 ? -7.308 -20.118 94.784 1.00 72.94 304 GLY A N 1
ATOM 2469 C CA . GLY A 1 304 ? -6.046 -19.837 95.476 1.00 72.94 304 GLY A CA 1
ATOM 2470 C C . GLY A 1 304 ? -4.791 -20.281 94.713 1.00 72.94 304 GLY A C 1
ATOM 2471 O O . GLY A 1 304 ? -3.689 -20.249 95.263 1.00 72.94 304 GLY A O 1
ATOM 2472 N N . LYS A 1 305 ? -4.930 -20.727 93.455 1.00 79.69 305 LYS A N 1
ATOM 2473 C CA . LYS A 1 305 ? -3.839 -21.227 92.606 1.00 79.69 305 LYS A CA 1
ATOM 2474 C C . LYS A 1 305 ? -3.832 -20.493 91.269 1.00 79.69 305 LYS A C 1
ATOM 2476 O O . LYS A 1 305 ? -4.877 -20.218 90.691 1.00 79.69 305 LYS A O 1
ATOM 2481 N N . LYS A 1 306 ? -2.637 -20.207 90.744 1.00 82.12 306 LYS A N 1
ATOM 2482 C CA . LYS A 1 306 ? -2.486 -19.593 89.415 1.00 82.12 306 LYS A CA 1
ATOM 2483 C C . LYS A 1 306 ? -2.906 -20.573 88.317 1.00 82.12 306 LYS A C 1
ATOM 2485 O O . LYS A 1 306 ? -2.609 -21.766 88.413 1.00 82.12 306 LYS A O 1
ATOM 2490 N N . VAL A 1 307 ?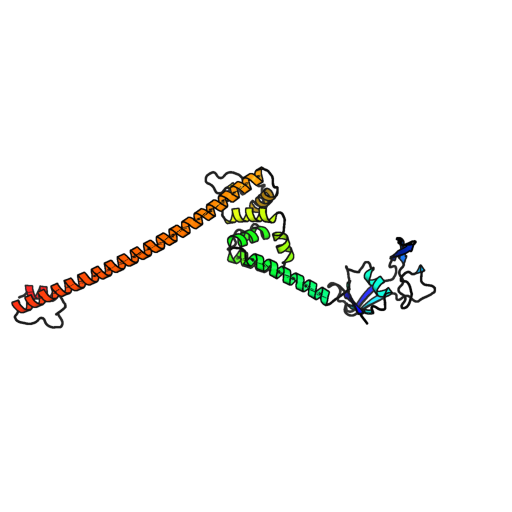 -3.557 -20.057 87.271 1.00 80.56 307 VAL A N 1
ATOM 2491 C CA . VAL A 1 307 ? -3.926 -20.837 86.079 1.00 80.56 307 VAL A CA 1
ATOM 2492 C C . VAL A 1 307 ? -2.659 -21.477 85.489 1.00 80.56 307 VAL A C 1
ATOM 2494 O O . VAL A 1 307 ? -1.670 -20.769 85.272 1.00 80.56 307 VAL A O 1
ATOM 2497 N N . PRO A 1 308 ? -2.640 -22.798 85.229 1.00 80.94 308 PRO A N 1
ATOM 2498 C CA . PRO A 1 308 ? -1.477 -23.450 84.641 1.00 80.94 308 PRO A CA 1
ATOM 2499 C C . PRO A 1 308 ? -1.138 -22.856 83.270 1.00 80.94 308 PRO A C 1
ATOM 2501 O O . PRO A 1 308 ? -2.023 -22.597 82.456 1.00 80.94 308 PRO A O 1
ATOM 2504 N N . ASN A 1 309 ? 0.155 -22.692 82.984 1.00 78.75 309 ASN A N 1
ATOM 2505 C CA . ASN A 1 309 ? 0.627 -21.955 81.807 1.00 78.75 309 ASN A CA 1
ATOM 2506 C C . ASN A 1 309 ? 0.107 -22.516 80.464 1.00 78.75 309 ASN A C 1
ATOM 2508 O O . ASN A 1 309 ? -0.123 -21.765 79.526 1.00 78.75 309 ASN A O 1
ATOM 2512 N N . ALA A 1 310 ? -0.153 -23.825 80.385 1.00 80.94 310 ALA A N 1
ATOM 2513 C CA . ALA A 1 310 ? -0.710 -24.476 79.194 1.00 80.94 310 ALA A CA 1
ATOM 2514 C C . ALA A 1 310 ? -2.173 -24.084 78.879 1.00 80.94 310 ALA 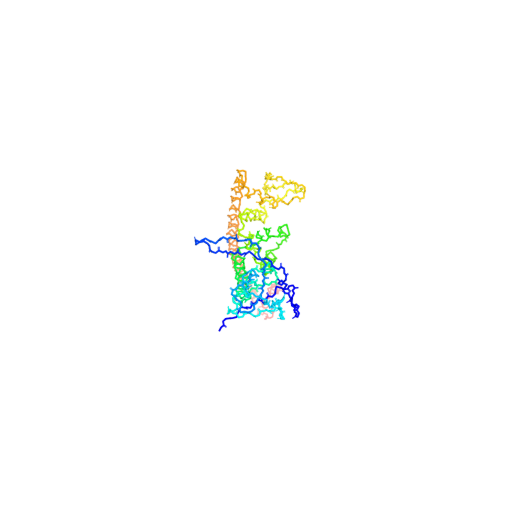A C 1
ATOM 2516 O O . ALA A 1 310 ? -2.649 -24.321 77.767 1.00 80.94 310 ALA A O 1
ATOM 2517 N N . PHE A 1 311 ? -2.887 -23.500 79.846 1.00 79.75 311 PHE A N 1
ATOM 2518 C CA . PHE A 1 311 ? -4.303 -23.130 79.741 1.00 79.75 311 PHE A CA 1
ATOM 2519 C C . PHE A 1 311 ? -4.545 -21.635 79.963 1.00 79.75 311 PHE A C 1
ATOM 2521 O O . PHE A 1 311 ? -5.688 -21.194 79.987 1.00 79.75 311 PHE A O 1
ATOM 2528 N N . SER A 1 312 ? -3.479 -20.842 80.079 1.00 69.38 312 SER A N 1
ATOM 2529 C CA . SER A 1 312 ? -3.556 -19.406 80.342 1.00 69.38 312 SER A CA 1
ATOM 2530 C C . SER A 1 312 ? -4.381 -18.668 79.279 1.00 69.38 312 SER A C 1
ATOM 2532 O O . SER A 1 312 ? -5.187 -17.810 79.623 1.00 69.38 312 SER A O 1
ATOM 2534 N N . ASN A 1 313 ? -4.241 -19.015 77.998 1.00 77.75 313 ASN A N 1
ATOM 2535 C CA . ASN A 1 313 ? -4.944 -18.361 76.883 1.00 77.75 313 ASN A CA 1
ATOM 2536 C C . ASN A 1 313 ? -6.264 -19.051 76.478 1.00 77.75 313 ASN A C 1
ATOM 2538 O O . ASN A 1 313 ? -6.817 -18.736 75.430 1.00 77.75 313 ASN A O 1
ATOM 2542 N N . LYS A 1 314 ? -6.762 -20.028 77.250 1.00 83.31 314 LYS A N 1
ATOM 2543 C CA . LYS A 1 314 ? -7.972 -20.794 76.900 1.00 83.31 314 LYS A CA 1
ATOM 2544 C C . LYS A 1 314 ? -9.168 -20.332 77.732 1.00 83.31 314 LYS A C 1
ATOM 2546 O O . LYS A 1 314 ? -9.399 -20.855 78.820 1.00 83.31 314 LYS A O 1
ATOM 2551 N N . VAL A 1 315 ? -9.934 -19.380 77.194 1.00 79.50 315 VAL A N 1
ATOM 2552 C CA . VAL A 1 315 ? -11.111 -18.763 77.844 1.00 79.50 315 VAL A CA 1
ATOM 2553 C C . VAL A 1 315 ? -12.121 -19.807 78.318 1.00 79.50 315 VAL A C 1
ATOM 2555 O O . VAL A 1 315 ? -12.534 -19.795 79.478 1.00 79.50 315 VAL A O 1
ATOM 2558 N N . ASP A 1 316 ? -12.469 -20.746 77.437 1.00 80.94 316 ASP A N 1
ATOM 2559 C CA . ASP A 1 316 ? -13.488 -21.763 77.706 1.00 80.94 316 ASP A CA 1
ATOM 2560 C C . ASP A 1 316 ? -13.094 -22.667 78.874 1.00 80.94 316 ASP A C 1
ATOM 2562 O O . ASP A 1 316 ? -13.914 -22.965 79.740 1.00 80.94 316 ASP A O 1
ATOM 2566 N N . TRP A 1 317 ? -11.808 -23.015 78.961 1.00 83.75 317 TRP A N 1
ATOM 2567 C CA . TRP A 1 317 ? -11.273 -23.856 80.029 1.00 83.75 317 TRP A CA 1
ATOM 2568 C C . TRP A 1 317 ? -11.325 -23.154 81.394 1.00 83.75 317 TRP A C 1
ATOM 2570 O O . TRP A 1 317 ? -11.699 -23.767 82.394 1.00 83.75 317 TRP A O 1
ATOM 2580 N N . ILE A 1 318 ? -10.984 -21.859 81.445 1.00 79.38 318 ILE A N 1
ATOM 2581 C CA . ILE A 1 318 ? -11.035 -21.070 82.686 1.00 79.38 318 ILE A CA 1
ATOM 2582 C C . ILE A 1 318 ? -12.493 -20.907 83.149 1.00 79.38 318 ILE A C 1
ATOM 2584 O O . ILE A 1 318 ? -12.785 -21.130 84.325 1.00 79.38 318 ILE A O 1
ATOM 2588 N N . LYS A 1 319 ? -13.424 -20.600 82.229 1.00 83.12 319 LYS A N 1
ATOM 2589 C CA . LYS A 1 319 ? -14.866 -20.485 82.524 1.00 83.12 319 LYS A CA 1
ATOM 2590 C C . LYS A 1 319 ? -15.467 -21.808 83.011 1.00 83.12 319 LYS A C 1
ATOM 2592 O O . LYS A 1 319 ? -16.300 -21.799 83.914 1.00 83.12 319 LYS A O 1
ATOM 2597 N N . GLU A 1 320 ? -15.057 -22.937 82.441 1.00 84.50 320 GLU A N 1
ATOM 2598 C CA . GLU A 1 320 ? -15.514 -24.269 82.851 1.00 84.50 320 GLU A CA 1
ATOM 2599 C C . GLU A 1 320 ? -15.025 -24.620 84.265 1.00 84.50 320 GLU A C 1
ATOM 2601 O O . GLU A 1 320 ? -15.822 -25.002 85.122 1.00 84.50 320 GLU A O 1
ATOM 2606 N N . LYS A 1 321 ? -13.749 -24.363 84.578 1.00 81.69 321 LYS A N 1
ATOM 2607 C CA . LYS A 1 321 ? -13.202 -24.633 85.918 1.00 81.69 321 LYS A CA 1
ATOM 2608 C C . LYS A 1 321 ? -13.727 -23.701 87.010 1.00 81.69 321 LYS A C 1
ATOM 2610 O O . LYS A 1 321 ? -13.876 -24.133 88.152 1.00 81.69 321 LYS A O 1
ATOM 2615 N N . LEU A 1 322 ? -14.057 -22.457 86.663 1.00 78.94 322 LEU A N 1
ATOM 2616 C CA . LEU A 1 322 ? -14.745 -21.514 87.553 1.00 78.94 322 LEU A CA 1
ATOM 2617 C C . LEU A 1 322 ? -16.180 -21.942 87.904 1.00 78.94 322 LEU A C 1
ATOM 2619 O O . LEU A 1 322 ? -16.699 -21.501 88.933 1.00 78.94 322 LEU A O 1
ATOM 2623 N N . LYS A 1 323 ? -16.823 -22.762 87.059 1.00 79.94 323 LYS A N 1
ATOM 2624 C CA . LYS A 1 323 ? -18.152 -23.348 87.310 1.00 79.94 323 LYS A CA 1
ATOM 2625 C C . LYS A 1 323 ? -18.084 -24.640 88.123 1.00 79.94 323 LYS A C 1
ATOM 2627 O O . LYS A 1 323 ? -19.025 -24.933 88.850 1.00 79.94 323 LYS A O 1
ATOM 2632 N N . GLU A 1 324 ? -17.000 -25.401 87.988 1.00 72.75 324 GLU A N 1
ATOM 2633 C CA . GLU A 1 324 ? -16.762 -26.637 88.749 1.00 72.75 324 GLU A CA 1
ATOM 2634 C C . GLU A 1 324 ? -16.242 -26.399 90.180 1.00 72.75 324 GLU A C 1
ATOM 2636 O O . GLU A 1 324 ? -16.281 -27.327 90.988 1.00 72.75 324 GLU A O 1
ATOM 2641 N N . SER A 1 325 ? -15.751 -25.188 90.484 1.00 57.81 325 SER A N 1
ATOM 2642 C CA . SER A 1 325 ? -15.223 -24.785 91.803 1.00 57.81 325 SER A CA 1
ATOM 2643 C C . SER A 1 325 ? -16.195 -23.893 92.572 1.00 57.81 325 SER A C 1
ATOM 2645 O O . SER A 1 325 ? -16.435 -24.183 93.759 1.00 57.81 325 SER A O 1
#

Secondary structure (DSSP, 8-state):
--EEEEEE-GGG--SEEEEE-TT-EEEEEEEETTEEEEEEEEEB---TT-S-SBGGG--S------EEEEETTEEEEETT-HHHHHHHHHSTTBTTTEEEE-HHHHHHHHHHHHHHHHHHHHHHHHS-HHHHHHHHHHHHGGGGTT--HHHHHHHHHHHHHH-HHHHHHHHTSTTHHHHHHHHHHHHTTSEEE-TTSSEEEESSTT--EEEE--TT--HHHHHHHHHHS--HHHHHHHHHHHHHHHHHHHHHHHHHHHHHHHHHHHHHHHHHHHHHHHHHHHHHHHHHHHHHHHHHHHHHHHHSSPPPGGGTT-HHHHHHHHHH-

Radius of gyration: 44.45 Å; chains: 1; bounding box: 72×53×148 Å

Foldseek 3Di:
DDKWKKFWPPPDLDQKDKDFLPPDWFWDWDQDPNDTDTPDTARAFDAPPDPDRGPVVDPDDGDGPRIDMAGSRMDIGPVVRVNVVVCQCRGPCEVPTIYGDDPVVVVVVVVVLVVLLVVQVVVLVVDDLLLLLLLLCLVVNPVSLPDDSVRSSVVSNVCSNVPSPVSVCCCPDLLNVLLSLLSSCSSVQQWDADPQNQFIFGPDPVRDTLGGDDPPDDHSVVSSVLCSVPDPSSVVVVVVSVVVVVVVVVVVVVVVVVVVVVVVVVVVVVVVVVVVVVVVVVVVVVVLVVLLVVLQVLLCVVPVDGDPPVCSSPNVVSVVVSVVD

pLDDT: mean 82.36, std 8.58, range [53.53, 93.94]

Sequence (325 aa):
MGEKIYRLKEFKKAKSFQIPLRGLTLEKFVKEYNELKSVGQRRVKYVPGANSIFEEDLKGDYRAVPSIWFENGEKRVPESNMLLNQILEKHPWYGVYYEVWSEEAEVNKKLTEHKKRDEVLAVINETSDDQRKAIALAVFGVNAIQWTDSKAELELREYAKLKPFELKKVLESKDYQSKYLAALAFNKDIVKDNIGSTAVIWNDTTQGEILSLARGENGLVKFGDFLSQNTEESLLVLNSLNQKIDSLVISNQKESIESSKLEKENAELRAELAKLQKQSKVSNDTQEQTEIEELREQYLEKTGKKVPNAFSNKVDWIKEKLKES